Protein AF-0000000066016601 (afdb_homodimer)

GO terms:
  GO:0005737 cytoplasm (C, EXP)
  GO:0018648 methanesulfonate monooxygenase activity (F, EXP)

Radius of gyration: 24.94 Å; Cα contacts (8 Å, |Δi|>4): 689; chains: 2; bounding box: 81×76×65 Å

Organism: Methylosulfonomonas methylovora (NCBI:txid50057)

Structure (mmCIF, N/CA/C/O backbone):
data_AF-0000000066016601-model_v1
#
loop_
_entity.id
_entity.type
_entity.pdbx_description
1 polymer 'Methanesulfonate monooxygenase hydroxylase subunit beta'
#
loop_
_atom_site.group_PDB
_atom_site.id
_atom_site.type_symbol
_atom_site.label_atom_id
_atom_site.label_alt_id
_atom_site.label_comp_id
_atom_site.label_asym_id
_atom_site.label_entity_id
_atom_site.label_seq_id
_atom_site.pdbx_PDB_ins_code
_atom_site.Cartn_x
_atom_site.Cartn_y
_atom_site.Cartn_z
_atom_site.occupancy
_atom_site.B_iso_or_equiv
_atom_site.auth_seq_id
_atom_site.auth_comp_id
_atom_site.auth_asym_id
_atom_site.auth_atom_id
_atom_site.pdbx_PDB_model_num
ATOM 1 N N . MET A 1 1 ? 53.281 -48.688 -7.793 1 32.53 1 MET A N 1
ATOM 2 C CA . MET A 1 1 ? 53.094 -47.344 -7.277 1 32.53 1 MET A CA 1
ATOM 3 C C . MET A 1 1 ? 51.969 -46.594 -8.008 1 32.53 1 MET A C 1
ATOM 5 O O . MET A 1 1 ? 52.156 -46.125 -9.133 1 32.53 1 MET A O 1
ATOM 9 N N . ASP A 1 2 ? 50.656 -47.062 -7.902 1 35.91 2 ASP A N 1
ATOM 10 C CA . ASP A 1 2 ? 49.406 -46.688 -8.555 1 35.91 2 ASP A CA 1
ATOM 11 C C . ASP A 1 2 ? 49 -45.25 -8.156 1 35.91 2 ASP A C 1
ATOM 13 O O . ASP A 1 2 ? 48.781 -44.969 -6.977 1 35.91 2 ASP A O 1
ATOM 17 N N . ILE A 1 3 ? 49.469 -44.188 -8.875 1 38.38 3 ILE A N 1
ATOM 18 C CA . ILE A 1 3 ? 49.125 -42.781 -8.766 1 38.38 3 ILE A CA 1
ATOM 19 C C . ILE A 1 3 ? 47.625 -42.562 -8.906 1 38.38 3 ILE A C 1
ATOM 21 O O . ILE A 1 3 ? 47.062 -42.75 -9.992 1 38.38 3 ILE A O 1
ATOM 25 N N . GLN A 1 4 ? 46.781 -43.094 -7.953 1 36.72 4 GLN A N 1
ATOM 26 C CA . GLN A 1 4 ? 45.375 -42.719 -7.941 1 36.72 4 GLN A CA 1
ATOM 27 C C . GLN A 1 4 ? 45.219 -41.219 -7.938 1 36.72 4 GLN A C 1
ATOM 29 O O . GLN A 1 4 ? 45.625 -40.531 -6.984 1 36.72 4 GLN A O 1
ATOM 34 N N . THR A 1 5 ? 45.375 -40.531 -9.07 1 40.91 5 THR A N 1
ATOM 35 C CA . THR A 1 5 ? 45.031 -39.125 -9.211 1 40.91 5 THR A CA 1
ATOM 36 C C . THR A 1 5 ? 43.656 -38.812 -8.641 1 40.91 5 THR A C 1
ATOM 38 O O . THR A 1 5 ? 42.656 -39.344 -9.148 1 40.91 5 THR A O 1
ATOM 41 N N . GLU A 1 6 ? 43.531 -38.625 -7.285 1 37.66 6 GLU A N 1
ATOM 42 C CA . GLU A 1 6 ? 42.312 -38.125 -6.664 1 37.66 6 GLU A CA 1
ATOM 43 C C . GLU A 1 6 ? 41.781 -36.906 -7.402 1 37.66 6 GLU A C 1
ATOM 45 O O . GLU A 1 6 ? 42.438 -35.844 -7.418 1 37.66 6 GLU A O 1
ATOM 50 N N . MET A 1 7 ? 41.094 -37.031 -8.555 1 39.91 7 MET A N 1
ATOM 51 C CA . MET A 1 7 ? 40.406 -35.906 -9.156 1 39.91 7 MET A CA 1
ATOM 52 C C . MET A 1 7 ? 39.469 -35.25 -8.141 1 39.91 7 MET A C 1
ATOM 54 O O . MET A 1 7 ? 38.562 -35.875 -7.633 1 39.91 7 MET A O 1
ATOM 58 N N . THR A 1 8 ? 39.938 -34.531 -7.133 1 40.16 8 THR A N 1
ATOM 59 C CA . THR A 1 8 ? 39.062 -33.75 -6.262 1 40.16 8 THR A CA 1
ATOM 60 C C . THR A 1 8 ? 38.031 -32.969 -7.074 1 40.16 8 THR A C 1
ATOM 62 O O . THR A 1 8 ? 38.375 -32.188 -7.949 1 40.16 8 THR A O 1
ATOM 65 N N . ALA A 1 9 ? 36.906 -33.625 -7.293 1 45.16 9 ALA A N 1
ATOM 66 C CA . ALA A 1 9 ? 35.812 -32.906 -7.922 1 45.16 9 ALA A CA 1
ATOM 67 C C . ALA A 1 9 ? 35.656 -31.484 -7.34 1 45.16 9 ALA A C 1
ATOM 69 O O . ALA A 1 9 ? 35.875 -31.281 -6.141 1 45.16 9 ALA A O 1
ATOM 70 N N . PRO A 1 10 ? 35.938 -30.469 -8.109 1 46.38 10 PRO A N 1
ATOM 71 C CA . PRO A 1 10 ? 35.75 -29.141 -7.5 1 46.38 10 PRO A CA 1
ATOM 72 C C . PRO A 1 10 ? 34.5 -29.094 -6.605 1 46.38 10 PRO A C 1
ATOM 74 O O . PRO A 1 10 ? 33.562 -29.844 -6.809 1 46.38 10 PRO A O 1
ATOM 77 N N . PRO A 1 11 ? 34.625 -28.781 -5.32 1 40.91 11 PRO A N 1
ATOM 78 C CA . PRO A 1 11 ? 33.406 -28.734 -4.48 1 40.91 11 PRO A CA 1
ATOM 79 C C . PRO A 1 11 ? 32.188 -28.203 -5.227 1 40.91 11 PRO A C 1
ATOM 81 O O . PRO A 1 11 ? 32.281 -27.172 -5.906 1 40.91 11 PRO A O 1
ATOM 84 N N . LEU A 1 12 ? 31.344 -28.906 -5.922 1 42.19 12 LEU A N 1
ATOM 85 C CA . LEU A 1 12 ? 30.062 -28.578 -6.531 1 42.19 12 LEU A CA 1
ATOM 86 C C . LEU A 1 12 ? 29.219 -27.703 -5.605 1 42.19 12 LEU A C 1
ATOM 88 O O . LEU A 1 12 ? 28 -27.625 -5.762 1 42.19 12 LEU A O 1
ATOM 92 N N . SER A 1 13 ? 29.656 -27.375 -4.434 1 46.94 13 SER A N 1
ATOM 93 C CA . SER A 1 13 ? 28.75 -26.734 -3.473 1 46.94 13 SER A CA 1
ATOM 94 C C . SER A 1 13 ? 28.125 -25.469 -4.051 1 46.94 13 SER A C 1
ATOM 96 O O . SER A 1 13 ? 28.703 -24.391 -3.934 1 46.94 13 SER A O 1
ATOM 98 N N . GLY A 1 14 ? 27.797 -25.297 -5.332 1 54.66 14 GLY A N 1
ATOM 99 C CA . GLY A 1 14 ? 27.391 -24.297 -6.312 1 54.66 14 GLY A CA 1
ATOM 100 C C . GLY A 1 14 ? 26.297 -23.391 -5.812 1 54.66 14 GLY A C 1
ATOM 101 O O . GLY A 1 14 ? 25.219 -23.312 -6.41 1 54.66 14 GLY A O 1
ATOM 102 N N . GLY A 1 15 ? 26.172 -23.094 -4.531 1 65.62 15 GLY A N 1
ATOM 103 C CA . GLY A 1 15 ? 25.156 -22.203 -3.996 1 65.62 15 GLY A CA 1
ATOM 104 C C . GLY A 1 15 ? 25.125 -20.859 -4.684 1 65.62 15 GLY A C 1
ATOM 105 O O . GLY A 1 15 ? 26.062 -20.5 -5.402 1 65.62 15 GLY A O 1
ATOM 106 N N . LEU A 1 16 ? 23.969 -20.344 -4.828 1 76.44 16 LEU A N 1
ATOM 107 C CA . LEU A 1 16 ? 23.75 -19.047 -5.457 1 76.44 16 LEU A CA 1
ATOM 108 C C . LEU A 1 16 ? 24.656 -17.984 -4.844 1 76.44 16 LEU A C 1
ATOM 110 O O . LEU A 1 16 ? 24.781 -17.906 -3.621 1 76.44 16 LEU A O 1
ATOM 114 N N . ASP A 1 17 ? 25.531 -17.375 -5.66 1 86.75 17 ASP A N 1
ATOM 115 C CA . ASP A 1 17 ? 26.25 -16.156 -5.242 1 86.75 17 ASP A CA 1
ATOM 116 C C . ASP A 1 17 ? 25.328 -15.234 -4.453 1 86.75 17 ASP A C 1
ATOM 118 O O . ASP A 1 17 ? 24.156 -15.047 -4.816 1 86.75 17 ASP A O 1
ATOM 122 N N . PRO A 1 18 ? 25.812 -14.844 -3.26 1 86.69 18 PRO A N 1
ATOM 123 C CA . PRO A 1 18 ? 24.969 -13.992 -2.412 1 86.69 18 PRO A CA 1
ATOM 124 C C . PRO A 1 18 ? 24.406 -12.789 -3.16 1 86.69 18 PRO A C 1
ATOM 126 O O . PRO A 1 18 ? 23.281 -12.375 -2.902 1 86.69 18 PRO A O 1
ATOM 129 N N . ALA A 1 19 ? 25.156 -12.234 -4.008 1 86.81 19 ALA A N 1
ATOM 130 C CA . ALA A 1 19 ? 24.656 -11.102 -4.781 1 86.81 19 ALA A CA 1
ATOM 131 C C . ALA A 1 19 ? 23.516 -11.523 -5.703 1 86.81 19 ALA A C 1
ATOM 133 O O . ALA A 1 19 ? 22.547 -10.781 -5.867 1 86.81 19 ALA A O 1
ATOM 134 N N . GLN A 1 20 ? 23.656 -12.664 -6.285 1 88.19 20 GLN A N 1
ATOM 135 C CA . GLN A 1 20 ? 22.609 -13.195 -7.164 1 88.19 20 GLN A CA 1
ATOM 136 C C . GLN A 1 20 ? 21.344 -13.523 -6.375 1 88.19 20 GLN A C 1
ATOM 138 O O . GLN A 1 20 ? 20.234 -13.297 -6.855 1 88.19 20 GLN A O 1
ATOM 143 N N . ALA A 1 21 ? 21.562 -14.094 -5.199 1 91.25 21 ALA A N 1
ATOM 144 C CA . ALA A 1 21 ? 20.438 -14.398 -4.332 1 91.25 21 ALA A CA 1
ATOM 145 C C . ALA A 1 21 ? 19.672 -13.133 -3.938 1 91.25 21 ALA A C 1
ATOM 147 O O . ALA A 1 21 ? 18.453 -13.125 -3.893 1 91.25 21 ALA A O 1
ATOM 148 N N . ARG A 1 22 ? 20.422 -12.164 -3.658 1 91.56 22 ARG A N 1
ATOM 149 C CA . ARG A 1 22 ? 19.812 -10.883 -3.291 1 91.56 22 ARG A CA 1
ATOM 150 C C . ARG A 1 22 ? 19.031 -10.289 -4.457 1 91.56 22 ARG A C 1
ATOM 152 O O . ARG A 1 22 ? 17.938 -9.766 -4.273 1 91.56 22 ARG A O 1
ATOM 159 N N . ASP A 1 23 ? 19.609 -10.398 -5.598 1 92.25 23 ASP A N 1
ATOM 160 C CA . ASP A 1 23 ? 18.922 -9.891 -6.785 1 92.25 23 ASP A CA 1
ATOM 161 C C . ASP A 1 23 ? 17.609 -10.648 -7.027 1 92.25 23 ASP A C 1
ATOM 163 O O . ASP A 1 23 ? 16.594 -10.039 -7.383 1 92.25 23 ASP A O 1
ATOM 167 N N . ALA A 1 24 ? 17.703 -11.914 -6.879 1 94.94 24 ALA A N 1
ATOM 168 C CA . ALA A 1 24 ? 16.516 -12.742 -7.051 1 94.94 24 ALA A CA 1
ATOM 169 C C . ALA A 1 24 ? 15.438 -12.383 -6.035 1 94.94 24 ALA A C 1
ATOM 171 O O . ALA A 1 24 ? 14.258 -12.258 -6.383 1 94.94 24 ALA A O 1
ATOM 172 N N . ALA A 1 25 ? 15.852 -12.172 -4.824 1 96.5 25 ALA A N 1
ATOM 173 C CA . ALA A 1 25 ? 14.914 -11.781 -3.771 1 96.5 25 ALA A CA 1
ATOM 174 C C . ALA A 1 25 ? 14.281 -10.43 -4.07 1 96.5 25 ALA A C 1
ATOM 176 O O . ALA A 1 25 ? 13.086 -10.234 -3.863 1 96.5 25 ALA A O 1
ATOM 177 N N . ASP A 1 26 ? 15.062 -9.555 -4.539 1 95.19 26 ASP A N 1
ATOM 178 C CA . ASP A 1 26 ? 14.562 -8.227 -4.891 1 95.19 26 ASP A CA 1
ATOM 179 C C . ASP A 1 26 ? 13.547 -8.305 -6.027 1 95.19 26 ASP A C 1
ATOM 181 O O . ASP A 1 26 ? 12.547 -7.582 -6.023 1 95.19 26 ASP A O 1
ATOM 185 N N . ALA A 1 27 ? 13.82 -9.125 -6.988 1 96.62 27 ALA A N 1
ATOM 186 C CA . ALA A 1 27 ? 12.883 -9.32 -8.094 1 96.62 27 ALA A CA 1
ATOM 187 C C . ALA A 1 27 ? 11.547 -9.844 -7.582 1 96.62 27 ALA A C 1
ATOM 189 O O . ALA A 1 27 ? 10.484 -9.414 -8.055 1 96.62 27 ALA A O 1
ATOM 190 N N . VAL A 1 28 ? 11.57 -10.75 -6.629 1 98.44 28 VAL A N 1
ATOM 191 C CA . VAL A 1 28 ? 10.359 -11.328 -6.047 1 98.44 28 VAL A CA 1
ATOM 192 C C . VAL A 1 28 ? 9.586 -10.25 -5.285 1 98.44 28 VAL A C 1
ATOM 194 O O . VAL A 1 28 ? 8.375 -10.102 -5.473 1 98.44 28 VAL A O 1
ATOM 197 N N . ARG A 1 29 ? 10.297 -9.492 -4.469 1 98.25 29 ARG A N 1
ATOM 198 C CA . ARG A 1 29 ? 9.648 -8.422 -3.725 1 98.25 29 ARG A CA 1
ATOM 199 C C . ARG A 1 29 ? 8.992 -7.418 -4.672 1 98.25 29 ARG A C 1
ATOM 201 O O . ARG A 1 29 ? 7.848 -7.008 -4.457 1 98.25 29 ARG A O 1
ATOM 208 N N . ASN A 1 30 ? 9.68 -7.105 -5.676 1 97.5 30 ASN A N 1
ATOM 209 C CA . ASN A 1 30 ? 9.148 -6.176 -6.664 1 97.5 30 ASN A CA 1
ATOM 210 C C . ASN A 1 30 ? 7.887 -6.723 -7.324 1 97.5 30 ASN A C 1
ATOM 212 O O . ASN A 1 30 ? 6.914 -5.988 -7.516 1 97.5 30 ASN A O 1
ATOM 216 N N . ALA A 1 31 ? 7.906 -7.957 -7.695 1 98.56 31 ALA A N 1
ATOM 217 C CA . ALA A 1 31 ? 6.742 -8.57 -8.328 1 98.56 31 ALA A CA 1
ATOM 218 C C . ALA A 1 31 ? 5.527 -8.523 -7.406 1 98.56 31 ALA A C 1
ATOM 220 O O . ALA A 1 31 ? 4.418 -8.211 -7.848 1 98.56 31 ALA A O 1
ATOM 221 N N . ILE A 1 32 ? 5.719 -8.797 -6.125 1 98.81 32 ILE A N 1
ATOM 222 C CA . ILE A 1 32 ? 4.621 -8.82 -5.164 1 98.81 32 ILE A CA 1
ATOM 223 C C . ILE A 1 32 ? 4.023 -7.422 -5.027 1 98.81 32 ILE A C 1
ATOM 225 O O . ILE A 1 32 ? 2.803 -7.25 -5.105 1 98.81 32 ILE A O 1
ATOM 229 N N . TYR A 1 33 ? 4.863 -6.492 -4.867 1 98.75 33 TYR A N 1
ATOM 230 C CA . TYR A 1 33 ? 4.375 -5.137 -4.66 1 98.75 33 TYR A CA 1
ATOM 231 C C . TYR A 1 33 ? 3.771 -4.574 -5.941 1 98.75 33 TYR A C 1
ATOM 233 O O . TYR A 1 33 ? 2.775 -3.848 -5.902 1 98.75 33 TYR A O 1
ATOM 241 N N . ARG A 1 34 ? 4.359 -4.859 -7.07 1 98.31 34 ARG A N 1
ATOM 242 C CA . ARG A 1 34 ? 3.762 -4.441 -8.336 1 98.31 34 ARG A CA 1
ATOM 243 C C . ARG A 1 34 ? 2.385 -5.07 -8.523 1 98.31 34 ARG A C 1
ATOM 245 O O . ARG A 1 34 ? 1.457 -4.414 -9 1 98.31 34 ARG A O 1
ATOM 252 N N . ALA A 1 35 ? 2.273 -6.312 -8.188 1 98.62 35 ALA A N 1
ATOM 253 C CA . ALA A 1 35 ? 0.972 -6.973 -8.266 1 98.62 35 ALA A CA 1
ATOM 254 C C . ALA A 1 35 ? -0.065 -6.234 -7.426 1 98.62 35 ALA A C 1
ATOM 256 O O . ALA A 1 35 ? -1.197 -6.027 -7.863 1 98.62 35 ALA A O 1
ATOM 257 N N . THR A 1 36 ? 0.339 -5.855 -6.215 1 98.44 36 THR A N 1
ATOM 258 C CA . THR A 1 36 ? -0.55 -5.121 -5.324 1 98.44 36 THR A CA 1
ATOM 259 C C . THR A 1 36 ? -1.002 -3.812 -5.969 1 98.44 36 THR A C 1
ATOM 261 O O . THR A 1 36 ? -2.197 -3.512 -6.004 1 98.44 36 THR A O 1
ATOM 264 N N . ILE A 1 37 ? -0.07 -3.096 -6.523 1 98 37 ILE A N 1
ATOM 265 C CA . ILE A 1 37 ? -0.348 -1.805 -7.141 1 98 37 ILE A CA 1
ATOM 266 C C . ILE A 1 37 ? -1.284 -1.995 -8.336 1 98 37 ILE A C 1
ATOM 268 O O . ILE A 1 37 ? -2.242 -1.236 -8.508 1 98 37 ILE A O 1
ATOM 272 N N . LEU A 1 38 ? -1.027 -2.986 -9.172 1 97.69 38 LEU A N 1
ATOM 273 C CA . LEU A 1 38 ? -1.83 -3.248 -10.367 1 97.69 38 LEU A CA 1
ATOM 274 C C . LEU A 1 38 ? -3.242 -3.68 -9.984 1 97.69 38 LEU A C 1
ATOM 276 O O . LEU A 1 38 ? -4.219 -3.238 -10.594 1 97.69 38 LEU A O 1
ATOM 280 N N . LEU A 1 39 ? -3.459 -4.535 -8.984 1 96.06 39 LEU A N 1
ATOM 281 C CA . LEU A 1 39 ? -4.773 -4.949 -8.508 1 96.06 39 LEU A CA 1
ATOM 282 C C . LEU A 1 39 ? -5.566 -3.754 -7.992 1 96.06 39 LEU A C 1
ATOM 284 O O . LEU A 1 39 ? -6.746 -3.598 -8.32 1 96.06 39 LEU A O 1
ATOM 288 N N . ASP A 1 40 ? -4.902 -2.893 -7.195 1 95 40 ASP A N 1
ATOM 289 C CA . ASP A 1 40 ? -5.562 -1.716 -6.637 1 95 40 ASP A CA 1
ATOM 290 C C . ASP A 1 40 ? -6.051 -0.785 -7.742 1 95 40 ASP A C 1
ATOM 292 O O . ASP A 1 40 ? -7.074 -0.116 -7.59 1 95 40 ASP A O 1
ATOM 296 N N . SER A 1 41 ? -5.32 -0.774 -8.867 1 93.5 41 SER A N 1
ATOM 297 C CA . SER A 1 41 ? -5.66 0.095 -9.984 1 93.5 41 SER A CA 1
ATOM 298 C C . SER A 1 41 ? -6.547 -0.627 -10.992 1 93.5 41 SER A C 1
ATOM 300 O O . SER A 1 41 ? -6.836 -0.094 -12.07 1 93.5 41 SER A O 1
ATOM 302 N N . GLN A 1 42 ? -6.871 -1.853 -10.742 1 91 42 GLN A N 1
ATOM 303 C CA . GLN A 1 42 ? -7.715 -2.703 -11.578 1 91 42 GLN A CA 1
ATOM 304 C C . GLN A 1 42 ? -7.129 -2.852 -12.977 1 91 42 GLN A C 1
ATOM 306 O O . GLN A 1 42 ? -7.859 -2.816 -13.969 1 91 42 GLN A O 1
ATOM 311 N N . LYS A 1 43 ? -5.816 -2.836 -13.062 1 94.56 43 LYS A N 1
ATOM 312 C CA . LYS A 1 43 ? -5.098 -3.15 -14.289 1 94.56 43 LYS A CA 1
ATOM 313 C C . LYS A 1 43 ? -4.879 -4.656 -14.43 1 94.56 43 LYS A C 1
ATOM 315 O O . LYS A 1 43 ? -3.752 -5.141 -14.305 1 94.56 43 LYS A O 1
ATOM 320 N N . TRP A 1 44 ? -5.879 -5.34 -14.789 1 93.88 44 TRP A N 1
ATOM 321 C CA . TRP A 1 44 ? -5.992 -6.793 -14.695 1 93.88 44 TRP A CA 1
ATOM 322 C C . TRP A 1 44 ? -5.039 -7.48 -15.664 1 93.88 44 TRP A C 1
ATOM 324 O O . TRP A 1 44 ? -4.379 -8.461 -15.312 1 93.88 44 TRP A O 1
ATOM 334 N N . ASP A 1 45 ? -4.93 -6.969 -16.875 1 95.38 45 ASP A N 1
ATOM 335 C CA . ASP A 1 45 ? -4.059 -7.59 -17.859 1 95.38 45 ASP A CA 1
ATO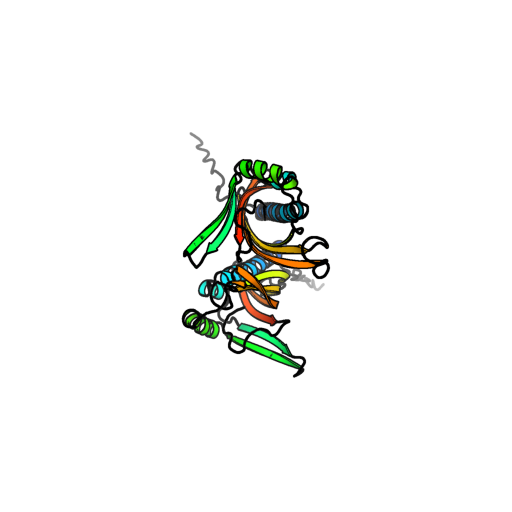M 336 C C . ASP A 1 45 ? -2.592 -7.477 -17.453 1 95.38 45 ASP A C 1
ATOM 338 O O . ASP A 1 45 ? -1.817 -8.422 -17.625 1 95.38 45 ASP A O 1
ATOM 342 N N . GLU A 1 46 ? -2.232 -6.297 -16.969 1 97.62 46 GLU A N 1
ATOM 343 C CA . GLU A 1 46 ? -0.862 -6.094 -16.516 1 97.62 46 GLU A CA 1
ATOM 344 C C . GLU A 1 46 ? -0.549 -6.969 -15.305 1 97.62 46 GLU A C 1
ATOM 346 O O . GLU A 1 46 ? 0.581 -7.434 -15.141 1 97.62 46 GLU A O 1
ATOM 351 N N . TRP A 1 47 ? -1.568 -7.16 -14.445 1 97.69 47 TRP A N 1
ATOM 352 C CA . TRP A 1 47 ? -1.401 -8.07 -13.32 1 97.69 47 TRP A CA 1
ATOM 353 C C . TRP A 1 47 ? -1.186 -9.5 -13.797 1 97.69 47 TRP A C 1
ATOM 355 O O . TRP A 1 47 ? -0.267 -10.188 -13.336 1 97.69 47 TRP A O 1
ATOM 365 N N . LEU A 1 48 ? -1.932 -9.891 -14.766 1 97.5 48 LEU A N 1
ATOM 366 C CA . LEU A 1 48 ? -1.81 -11.25 -15.289 1 97.5 48 LEU A CA 1
ATOM 367 C C . LEU A 1 48 ? -0.468 -11.438 -15.992 1 97.5 48 LEU A C 1
ATOM 369 O O . LEU A 1 48 ? 0.076 -12.547 -16 1 97.5 48 LEU A O 1
ATOM 373 N N . ALA A 1 49 ? 0.044 -10.367 -16.516 1 97.75 49 ALA A N 1
ATOM 374 C CA . ALA A 1 49 ? 1.333 -10.438 -17.203 1 97.75 49 ALA A CA 1
ATOM 375 C C . ALA A 1 49 ? 2.459 -10.742 -16.219 1 97.75 49 ALA A C 1
ATOM 377 O O . ALA A 1 49 ? 3.559 -11.133 -16.625 1 97.75 49 ALA A O 1
ATOM 378 N N . LEU A 1 50 ? 2.271 -10.547 -14.945 1 98.25 50 LEU A N 1
ATOM 379 C CA . LEU A 1 50 ? 3.248 -10.914 -13.93 1 98.25 50 LEU A CA 1
ATOM 380 C C . LEU A 1 50 ? 3.182 -12.406 -13.617 1 98.25 50 LEU A C 1
ATOM 382 O O . LEU A 1 50 ? 4.012 -12.93 -12.875 1 98.25 50 LEU A O 1
ATOM 386 N N . CYS A 1 51 ? 2.184 -13.07 -14.18 1 98.44 51 CYS A N 1
ATOM 387 C CA . CYS A 1 51 ? 1.945 -14.477 -13.867 1 98.44 51 CYS A CA 1
ATOM 388 C C . CYS A 1 51 ? 2.418 -15.375 -15.008 1 98.44 51 CYS A C 1
ATOM 390 O O . CYS A 1 51 ? 2.238 -15.039 -16.188 1 98.44 51 CYS A O 1
ATOM 392 N N . ALA A 1 52 ? 2.992 -16.453 -14.672 1 98.31 52 ALA A N 1
ATOM 393 C CA . ALA A 1 52 ? 3.434 -17.453 -15.656 1 98.31 52 ALA A CA 1
ATOM 394 C C . ALA A 1 52 ? 2.244 -18.078 -16.375 1 98.31 52 ALA A C 1
ATOM 396 O O . ALA A 1 52 ? 1.107 -17.984 -15.898 1 98.31 52 ALA A O 1
ATOM 397 N N . ASP A 1 53 ? 2.488 -18.75 -17.406 1 97.38 53 ASP A N 1
ATOM 398 C CA . ASP A 1 53 ? 1.447 -19.391 -18.203 1 97.38 53 ASP A CA 1
ATOM 399 C C . ASP A 1 53 ? 0.714 -20.453 -17.406 1 97.38 53 ASP A C 1
ATOM 401 O O . ASP A 1 53 ? -0.491 -20.656 -17.578 1 97.38 53 ASP A O 1
ATOM 405 N N . ASN A 1 54 ? 1.454 -21.094 -16.578 1 97.88 54 ASN A N 1
ATOM 406 C CA . ASN A 1 54 ? 0.877 -22.188 -15.797 1 97.88 54 ASN A CA 1
ATOM 407 C C . ASN A 1 54 ? 0.409 -21.703 -14.43 1 97.88 54 ASN A C 1
ATOM 409 O O . ASN A 1 54 ? 0.287 -22.5 -13.492 1 97.88 54 ASN A O 1
ATOM 413 N N . PHE A 1 55 ? 0.259 -20.422 -14.312 1 98.56 55 PHE A N 1
ATOM 414 C CA . PHE A 1 55 ? -0.138 -19.812 -13.055 1 98.56 55 PHE A CA 1
ATOM 415 C C . PHE A 1 55 ? -1.435 -20.422 -12.539 1 98.56 55 PHE A C 1
ATOM 417 O O . PHE A 1 55 ? -2.373 -20.641 -13.305 1 98.56 55 PHE A O 1
ATOM 424 N N . VAL A 1 56 ? -1.447 -20.672 -11.195 1 98.56 56 VAL A N 1
ATOM 425 C CA . VAL A 1 56 ? -2.637 -21.141 -10.492 1 98.56 56 VAL A CA 1
ATOM 426 C C . VAL A 1 56 ? -2.98 -20.188 -9.352 1 98.56 56 VAL A C 1
ATOM 428 O O . VAL A 1 56 ? -2.1 -19.781 -8.594 1 98.56 56 VAL A O 1
ATOM 431 N N . TYR A 1 57 ? -4.258 -19.922 -9.203 1 97.75 57 TYR A N 1
ATOM 432 C CA . TYR A 1 57 ? -4.73 -18.953 -8.219 1 97.75 57 TYR A CA 1
ATOM 433 C C . TYR A 1 57 ? -5.828 -19.547 -7.348 1 97.75 57 TYR A C 1
ATOM 435 O O . TYR A 1 57 ? -6.773 -20.156 -7.859 1 97.75 57 TYR A O 1
ATOM 443 N N . ASP A 1 58 ? -5.676 -19.312 -6.016 1 95.62 58 ASP A N 1
ATOM 444 C CA . ASP A 1 58 ? -6.668 -19.812 -5.066 1 95.62 58 ASP A CA 1
ATOM 445 C C . ASP A 1 58 ? -7.039 -18.734 -4.051 1 95.62 58 ASP A C 1
ATOM 447 O O . ASP A 1 58 ? -6.172 -17.984 -3.584 1 95.62 58 ASP A O 1
ATOM 451 N N . ILE A 1 59 ? -8.281 -18.703 -3.715 1 95.44 59 ILE A N 1
ATOM 452 C CA . ILE A 1 59 ? -8.766 -18.016 -2.521 1 95.44 59 ILE A CA 1
ATOM 453 C C . ILE A 1 59 ? -9.422 -19.016 -1.58 1 95.44 59 ILE A C 1
ATOM 455 O O . ILE A 1 59 ? -10.406 -19.672 -1.943 1 95.44 59 ILE A O 1
ATOM 459 N N . LYS A 1 60 ? -8.852 -19.062 -0.419 1 93.06 60 LYS A N 1
ATOM 460 C CA . LYS A 1 60 ? -9.344 -20.047 0.542 1 93.06 60 LYS A CA 1
ATOM 461 C C . LYS A 1 60 ? -9.484 -19.438 1.931 1 93.06 60 LYS A C 1
ATOM 463 O O . LYS A 1 60 ? -8.859 -18.422 2.238 1 93.06 60 LYS A O 1
ATOM 468 N N . ALA A 1 61 ? -10.344 -20.078 2.732 1 92.38 61 ALA A N 1
ATOM 469 C CA . ALA A 1 61 ? -10.453 -19.781 4.16 1 92.38 61 ALA A CA 1
ATOM 470 C C . ALA A 1 61 ? -10.727 -21.062 4.953 1 92.38 61 ALA A C 1
ATOM 472 O O . ALA A 1 61 ? -11.477 -21.938 4.504 1 92.38 61 ALA A O 1
ATOM 473 N N . TRP A 1 62 ? -10.117 -21.078 6.117 1 91.06 62 TRP A N 1
ATOM 474 C CA . TRP A 1 62 ? -10.398 -22.203 7 1 91.06 62 TRP A CA 1
ATOM 475 C C . TRP A 1 62 ? -11.797 -22.094 7.602 1 91.06 62 TRP A C 1
ATOM 477 O O . TRP A 1 62 ? -12.203 -21.016 8.047 1 91.06 62 TRP A O 1
ATOM 487 N N . SER A 1 63 ? -12.484 -23.172 7.527 1 88.06 63 SER A N 1
ATOM 488 C CA . SER A 1 63 ? -13.797 -23.25 8.156 1 88.06 63 SER A CA 1
ATOM 489 C C . SER A 1 63 ? -13.781 -24.203 9.344 1 88.06 63 SER A C 1
ATOM 491 O O . SER A 1 63 ? -13.734 -25.422 9.18 1 88.06 63 SER A O 1
ATOM 493 N N . PRO A 1 64 ? -13.812 -23.594 10.469 1 86.69 64 PRO A N 1
ATOM 494 C CA . PRO A 1 64 ? -13.844 -24.469 11.648 1 86.69 64 PRO A CA 1
ATOM 495 C C . PRO A 1 64 ? -15.125 -25.297 11.742 1 86.69 64 PRO A C 1
ATOM 497 O O . PRO A 1 64 ? -15.125 -26.375 12.32 1 86.69 64 PRO A O 1
ATOM 500 N N . GLU A 1 65 ? -16.234 -24.734 11.195 1 86.38 65 GLU A N 1
ATOM 501 C CA . GLU A 1 65 ? -17.531 -25.406 11.242 1 86.38 65 GLU A CA 1
ATOM 502 C C . GLU A 1 65 ? -17.484 -26.766 10.539 1 86.38 65 GLU A C 1
ATOM 504 O O . GLU A 1 65 ? -18.125 -27.719 10.977 1 86.38 65 GLU A O 1
ATOM 509 N N . ILE A 1 66 ? -16.734 -26.859 9.445 1 86.75 66 ILE A N 1
ATOM 510 C CA . ILE A 1 66 ? -16.688 -28.078 8.656 1 86.75 66 ILE A CA 1
ATOM 511 C C . ILE A 1 66 ? -15.289 -28.688 8.703 1 86.75 66 ILE A C 1
ATOM 513 O O . ILE A 1 66 ? -15.023 -29.719 8.086 1 86.75 66 ILE A O 1
ATOM 517 N N . ASN A 1 67 ? -14.312 -27.969 9.398 1 89.5 67 ASN A N 1
ATOM 518 C CA . ASN A 1 67 ? -12.938 -28.391 9.625 1 89.5 67 ASN A CA 1
ATOM 519 C C . ASN A 1 67 ? -12.195 -28.609 8.312 1 89.5 67 ASN A C 1
ATOM 521 O O . ASN A 1 67 ? -11.539 -29.641 8.125 1 89.5 67 ASN A O 1
ATOM 525 N N . TYR A 1 68 ? -12.523 -27.891 7.359 1 89.44 68 TYR A N 1
ATOM 526 C CA . TYR A 1 68 ? -11.898 -27.953 6.047 1 89.44 68 TYR A CA 1
ATOM 527 C C . TYR A 1 68 ? -11.734 -26.562 5.445 1 89.44 68 TYR A C 1
ATOM 529 O O . TYR A 1 68 ? -12.414 -25.625 5.855 1 89.44 68 TYR A O 1
ATOM 537 N N . ASP A 1 69 ? -10.789 -26.453 4.496 1 89.31 69 ASP A N 1
ATOM 538 C CA . ASP A 1 69 ? -10.625 -25.203 3.768 1 89.31 69 ASP A CA 1
ATOM 539 C C . ASP A 1 69 ? -11.75 -25 2.76 1 89.31 69 ASP A C 1
ATOM 541 O O . ASP A 1 69 ? -12.008 -25.875 1.923 1 89.31 69 ASP A O 1
ATOM 545 N N . MET A 1 70 ? -12.398 -23.953 2.979 1 88.38 70 MET A N 1
ATOM 546 C CA . MET A 1 70 ? -13.32 -23.531 1.938 1 88.38 70 MET A CA 1
ATOM 547 C C . MET A 1 70 ? -12.578 -22.844 0.793 1 88.38 70 MET A C 1
ATOM 549 O O . MET A 1 70 ? -11.688 -22.031 1.026 1 88.38 70 MET A O 1
ATOM 553 N N . THR A 1 71 ? -12.953 -23.25 -0.42 1 90.75 71 THR A N 1
ATOM 554 C CA . THR A 1 71 ? -12.383 -22.609 -1.599 1 90.75 71 THR A CA 1
ATOM 555 C C . THR A 1 71 ? -13.375 -21.625 -2.217 1 90.75 71 THR A C 1
ATOM 557 O O . THR A 1 71 ? -14.461 -22.031 -2.645 1 90.75 71 THR A O 1
ATOM 560 N N . TYR A 1 72 ? -13 -20.406 -2.203 1 89.38 72 TYR A N 1
ATOM 561 C CA . TYR A 1 72 ? -13.852 -19.375 -2.793 1 89.38 72 TYR A CA 1
ATOM 562 C C . TYR A 1 72 ? -13.609 -19.266 -4.293 1 89.38 72 TYR A C 1
ATOM 564 O O . TYR A 1 72 ? -14.516 -18.922 -5.055 1 89.38 72 TYR A O 1
ATOM 572 N N . LEU A 1 73 ? -12.367 -19.469 -4.691 1 91 73 LEU A N 1
ATOM 573 C CA . LEU A 1 73 ? -11.953 -19.391 -6.09 1 91 73 LEU A CA 1
ATOM 574 C C . LEU A 1 73 ? -10.758 -20.297 -6.352 1 91 73 LEU A C 1
ATOM 576 O O . LEU A 1 73 ? -9.812 -20.328 -5.562 1 91 73 LEU A O 1
ATOM 580 N N . HIS A 1 74 ? -10.859 -21.062 -7.344 1 93.94 74 HIS A N 1
ATOM 581 C CA . HIS A 1 74 ? -9.758 -21.812 -7.938 1 93.94 74 HIS A CA 1
ATOM 582 C C . HIS A 1 74 ? -9.703 -21.609 -9.445 1 93.94 74 HIS A C 1
ATOM 584 O O . HIS A 1 74 ? -10.719 -21.766 -10.141 1 93.94 74 HIS A O 1
ATOM 590 N N . GLY A 1 75 ? -8.523 -21.203 -9.93 1 94.88 75 GLY A N 1
ATOM 591 C CA . GLY A 1 75 ? -8.477 -21 -11.375 1 94.88 75 GLY A CA 1
ATOM 592 C C . GLY A 1 75 ? -7.062 -20.969 -11.922 1 94.88 75 GLY A C 1
ATOM 593 O O . GLY A 1 75 ? -6.129 -20.578 -11.219 1 94.88 75 GLY A O 1
ATOM 594 N N . SER A 1 76 ? -6.98 -21.406 -13.156 1 97.62 76 SER A N 1
ATOM 595 C CA . SER A 1 76 ? -5.758 -21.234 -13.93 1 97.62 76 SER A CA 1
ATOM 596 C C . SER A 1 76 ? -5.637 -19.812 -14.461 1 97.62 76 SER A C 1
ATOM 598 O O . SER A 1 76 ? -6.57 -19.016 -14.336 1 97.62 76 SER A O 1
ATOM 600 N N . ARG A 1 77 ? -4.473 -19.594 -15.008 1 97.38 77 ARG A N 1
ATOM 601 C CA . ARG A 1 77 ? -4.293 -18.281 -15.648 1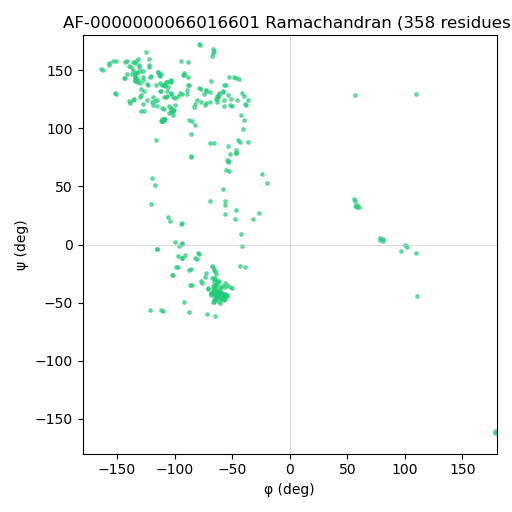 97.38 77 ARG A CA 1
ATOM 602 C C . ARG A 1 77 ? -5.391 -18.031 -16.672 1 97.38 77 ARG A C 1
ATOM 604 O O . ARG A 1 77 ? -5.945 -16.922 -16.734 1 97.38 77 ARG A O 1
ATOM 611 N N . LYS A 1 78 ? -5.711 -19.031 -17.5 1 96.56 78 LYS A N 1
ATOM 612 C CA . LYS A 1 78 ? -6.742 -18.906 -18.516 1 96.56 78 LYS A CA 1
ATOM 613 C C . LYS A 1 78 ? -8.109 -18.625 -17.891 1 96.56 78 LYS A C 1
ATOM 615 O O . LYS A 1 78 ? -8.883 -17.812 -18.406 1 96.56 78 LYS A O 1
ATOM 620 N N . ASP A 1 79 ? -8.414 -19.328 -16.891 1 94.62 79 ASP A N 1
ATOM 621 C CA . ASP A 1 79 ? -9.664 -19.078 -16.172 1 94.62 79 ASP A CA 1
ATOM 622 C C . ASP A 1 79 ? -9.758 -17.641 -15.695 1 94.62 79 ASP A C 1
ATOM 624 O O . ASP A 1 79 ? -10.812 -17.016 -15.797 1 94.62 79 ASP A O 1
ATOM 628 N N . LEU A 1 80 ? -8.641 -17.141 -15.141 1 95 80 LEU A N 1
ATOM 629 C CA . LEU A 1 80 ? -8.617 -15.773 -14.633 1 95 80 LEU A CA 1
ATOM 630 C C . LEU A 1 80 ? -8.789 -14.773 -15.773 1 95 80 LEU A C 1
ATOM 632 O O . LEU A 1 80 ? -9.438 -13.742 -15.602 1 95 80 LEU A O 1
ATOM 636 N N . GLU A 1 81 ? -8.18 -15.086 -16.859 1 94.25 81 GLU A N 1
ATOM 637 C CA . GLU A 1 81 ? -8.375 -14.234 -18.031 1 94.25 81 GLU A CA 1
ATOM 638 C C . GLU A 1 81 ? -9.859 -14.125 -18.391 1 94.25 81 GLU A C 1
ATOM 640 O O . GLU A 1 81 ? -10.352 -13.031 -18.656 1 94.25 81 GLU A O 1
ATOM 645 N N . ALA A 1 82 ? -10.523 -15.219 -18.438 1 92.38 82 ALA A N 1
ATOM 646 C CA . ALA A 1 82 ? -11.953 -15.242 -18.734 1 92.38 82 ALA A CA 1
ATOM 647 C C . ALA A 1 82 ? -12.75 -14.477 -17.688 1 92.38 82 ALA A C 1
ATOM 649 O O . ALA A 1 82 ? -13.664 -13.719 -18.016 1 92.38 82 ALA A O 1
ATOM 650 N N . LEU A 1 83 ? -12.414 -14.68 -16.484 1 88.5 83 LEU A N 1
ATOM 651 C CA . LEU A 1 83 ? -13.094 -14.016 -15.375 1 88.5 83 LEU A CA 1
ATOM 652 C C . LEU A 1 83 ? -12.953 -12.5 -15.484 1 88.5 83 LEU A C 1
ATOM 654 O O . LEU A 1 83 ? -13.93 -11.766 -15.328 1 88.5 83 LEU A O 1
ATOM 658 N N . ILE A 1 84 ? -11.703 -12.023 -15.664 1 88.12 84 ILE A N 1
ATOM 659 C CA . ILE A 1 84 ? -11.375 -10.602 -15.742 1 88.12 84 ILE A CA 1
ATOM 660 C C . ILE A 1 84 ? -12.18 -9.945 -16.859 1 88.12 84 ILE A C 1
ATOM 662 O O . ILE A 1 84 ? -12.609 -8.797 -16.734 1 88.12 84 ILE A O 1
ATOM 666 N N . ARG A 1 85 ? -12.422 -10.602 -17.953 1 87.44 85 ARG A N 1
ATOM 667 C CA . ARG A 1 85 ? -13.18 -10.07 -19.094 1 87.44 85 ARG A CA 1
ATOM 668 C C . ARG A 1 85 ? -14.633 -9.82 -18.703 1 87.44 85 ARG A C 1
ATOM 670 O O . ARG A 1 85 ? -15.297 -8.977 -19.312 1 87.44 85 ARG A O 1
ATOM 677 N N . LEU A 1 86 ? -15.125 -10.469 -17.672 1 82 86 LEU A N 1
ATOM 678 C CA . LEU A 1 86 ? -16.516 -10.359 -17.25 1 82 86 LEU A CA 1
ATOM 679 C C . LEU A 1 86 ? -16.672 -9.289 -16.172 1 82 86 LEU A C 1
ATOM 681 O O . LEU A 1 86 ? -17.781 -8.867 -15.875 1 82 86 LEU A O 1
ATOM 685 N N . LEU A 1 87 ? -15.586 -8.773 -15.594 1 78.5 87 LEU A N 1
ATOM 686 C CA . LEU A 1 87 ? -15.633 -7.895 -14.43 1 78.5 87 LEU A CA 1
ATOM 687 C C . LEU A 1 87 ? -16.281 -6.559 -14.781 1 78.5 87 LEU A C 1
ATOM 689 O O . LEU A 1 87 ? -17.125 -6.062 -14.039 1 78.5 87 LEU A O 1
ATOM 693 N N . PRO A 1 88 ? -15.898 -5.836 -15.859 1 65.88 88 PRO A N 1
ATOM 694 C CA . PRO A 1 88 ? -16.594 -4.578 -16.141 1 65.88 88 PRO A CA 1
ATOM 695 C C . PRO A 1 88 ? -18.094 -4.754 -16.281 1 65.88 88 PRO A C 1
ATOM 697 O O . PRO A 1 88 ? -18.859 -3.816 -16.016 1 65.88 88 PRO A O 1
ATOM 700 N N . LYS A 1 89 ? -18.609 -5.863 -16.797 1 58.25 89 LYS A N 1
ATOM 701 C CA . LYS A 1 89 ? -20.016 -6.117 -17.094 1 58.25 89 LYS A CA 1
ATOM 702 C C . LYS A 1 89 ? -20.812 -6.344 -15.805 1 58.25 89 LYS A C 1
ATOM 704 O O . LYS A 1 89 ? -22.047 -6.242 -15.805 1 58.25 89 LYS A O 1
ATOM 709 N N . HIS A 1 90 ? -20.281 -6.758 -14.945 1 54.88 90 HIS A N 1
ATOM 710 C CA . HIS A 1 90 ? -20.953 -7.023 -13.68 1 54.88 90 HIS A CA 1
ATOM 711 C C . HIS A 1 90 ? -21.062 -5.762 -12.836 1 54.88 90 HIS A C 1
ATOM 713 O O . HIS A 1 90 ? -20.156 -4.922 -12.852 1 54.88 90 HIS A O 1
ATOM 719 N N . ASN A 1 91 ? -22.453 -5.082 -12.82 1 47.22 91 ASN A N 1
ATOM 720 C CA . ASN A 1 91 ? -22.875 -3.914 -12.055 1 47.22 91 ASN A CA 1
ATOM 721 C C . ASN A 1 91 ? -22.016 -3.723 -10.805 1 47.22 91 ASN A C 1
ATOM 723 O O . ASN A 1 91 ? -22.219 -4.402 -9.797 1 47.22 91 ASN A O 1
ATOM 727 N N . THR A 1 92 ? -20.828 -3.537 -10.852 1 49.28 92 THR A N 1
ATOM 728 C CA . THR A 1 92 ? -19.859 -3.4 -9.766 1 49.28 92 THR A CA 1
ATOM 729 C C . THR A 1 92 ? -20.266 -2.279 -8.812 1 49.28 92 THR A C 1
ATOM 731 O O . THR A 1 92 ? -20 -1.104 -9.086 1 49.28 92 THR A O 1
ATOM 734 N N . ASP A 1 93 ? -21.469 -2.133 -8.562 1 52.62 93 ASP A N 1
ATOM 735 C CA . ASP A 1 93 ? -21.797 -1.444 -7.32 1 52.62 93 ASP A CA 1
ATOM 736 C C . ASP A 1 93 ? -20.75 -1.727 -6.242 1 52.62 93 ASP A C 1
ATOM 738 O O . ASP A 1 93 ? -20.969 -1.456 -5.062 1 52.62 93 ASP A O 1
ATOM 742 N N . HIS A 1 94 ? -19.547 -2.129 -6.742 1 65.06 94 HIS A N 1
ATOM 743 C CA . HIS A 1 94 ? -18.672 -2.539 -5.656 1 65.06 94 HIS A CA 1
ATOM 744 C C . HIS A 1 94 ? -17.688 -1.434 -5.297 1 65.06 94 HIS A C 1
ATOM 746 O O . HIS A 1 94 ? -17.141 -0.771 -6.184 1 65.06 94 HIS A O 1
ATOM 752 N N . SER A 1 95 ? -17.828 -1.092 -4.121 1 78 95 SER A N 1
ATOM 753 C CA . SER A 1 95 ? -16.844 -0.194 -3.523 1 78 95 SER A CA 1
ATOM 754 C C . SER A 1 95 ? -15.414 -0.628 -3.859 1 78 95 SER A C 1
ATOM 756 O O . SER A 1 95 ? -15.102 -1.818 -3.82 1 78 95 SER A O 1
ATOM 758 N N . PRO A 1 96 ? -14.711 0.271 -4.414 1 86.25 96 PRO A N 1
ATOM 759 C CA . PRO A 1 96 ? -13.32 -0.062 -4.715 1 86.25 96 PRO A CA 1
ATOM 760 C C . PRO A 1 96 ? -12.609 -0.732 -3.539 1 86.25 96 PRO A C 1
ATOM 762 O O . PRO A 1 96 ? -12.891 -0.417 -2.381 1 86.25 96 PRO A O 1
ATOM 765 N N . LEU A 1 97 ? -11.758 -1.68 -3.936 1 89.81 97 LEU A N 1
ATOM 766 C CA . LEU A 1 97 ? -10.914 -2.342 -2.945 1 89.81 97 LEU A CA 1
ATOM 767 C C . LEU A 1 97 ? -9.453 -1.952 -3.131 1 89.81 97 LEU A C 1
ATOM 769 O O . LEU A 1 97 ? -8.969 -1.838 -4.262 1 89.81 97 LEU A O 1
ATOM 773 N N . THR A 1 98 ? -8.805 -1.696 -2.057 1 94.56 98 THR A N 1
ATOM 774 C CA . THR A 1 98 ? -7.355 -1.54 -2.096 1 94.56 98 THR A CA 1
ATOM 775 C C . THR A 1 98 ? -6.691 -2.375 -1.005 1 94.56 98 THR A C 1
ATOM 777 O O . THR A 1 98 ? -7.316 -2.695 0.007 1 94.56 98 THR A O 1
ATOM 780 N N . ARG A 1 99 ? -5.43 -2.723 -1.272 1 96.88 99 ARG A N 1
ATOM 781 C CA . ARG A 1 99 ? -4.688 -3.592 -0.366 1 96.88 99 ARG A CA 1
ATOM 782 C C . ARG A 1 99 ? -3.555 -2.83 0.315 1 96.88 99 ARG A C 1
ATOM 784 O O . ARG A 1 99 ? -2.977 -1.911 -0.27 1 96.88 99 ARG A O 1
ATOM 791 N N . HIS A 1 100 ? -3.268 -3.186 1.538 1 98.06 100 HIS A N 1
ATOM 792 C CA . HIS A 1 100 ? -1.997 -2.947 2.213 1 98.06 100 HIS A CA 1
ATOM 793 C C . HIS A 1 100 ? -1.22 -4.246 2.4 1 98.06 100 HIS A C 1
ATOM 795 O O . HIS A 1 100 ? -1.569 -5.066 3.25 1 98.06 100 HIS A O 1
ATOM 801 N N . THR A 1 101 ? -0.203 -4.359 1.657 1 98.56 101 THR A N 1
ATOM 802 C CA . THR A 1 101 ? 0.579 -5.59 1.614 1 98.56 101 THR A CA 1
ATOM 803 C C . THR A 1 101 ? 1.906 -5.414 2.346 1 98.56 101 THR A C 1
ATOM 805 O O . THR A 1 101 ? 2.568 -4.383 2.203 1 98.56 101 THR A O 1
ATOM 808 N N . THR A 1 102 ? 2.258 -6.379 3.145 1 98.56 102 THR A N 1
ATOM 809 C CA . THR A 1 102 ? 3.559 -6.438 3.803 1 98.56 102 THR A CA 1
ATOM 810 C C . THR A 1 102 ? 4.234 -7.781 3.551 1 98.56 102 THR A C 1
ATOM 812 O O . THR A 1 102 ? 3.693 -8.828 3.912 1 98.56 102 THR A O 1
ATOM 815 N N . ILE A 1 103 ? 5.402 -7.703 2.959 1 98.62 103 ILE A N 1
ATOM 816 C CA . ILE A 1 103 ? 6.137 -8.938 2.691 1 98.62 103 ILE A CA 1
ATOM 817 C C . ILE A 1 103 ? 6.855 -9.391 3.957 1 98.62 103 ILE A C 1
ATOM 819 O O . ILE A 1 103 ? 7.645 -8.641 4.535 1 98.62 103 ILE A O 1
ATOM 823 N N . TYR A 1 104 ? 6.602 -10.633 4.391 1 98.12 104 TYR A N 1
ATOM 824 C CA . TYR A 1 104 ? 7.23 -11.195 5.582 1 98.12 104 TYR A CA 1
ATOM 825 C C . TYR A 1 104 ? 8.516 -11.938 5.219 1 98.12 104 TYR A C 1
ATOM 827 O O . TYR A 1 104 ? 9.555 -11.719 5.836 1 98.12 104 TYR A O 1
ATOM 835 N N . THR A 1 105 ? 8.391 -12.844 4.184 1 98.31 105 THR A N 1
ATOM 836 C CA . THR A 1 105 ? 9.547 -13.656 3.828 1 98.31 105 THR A CA 1
ATOM 837 C C . THR A 1 105 ? 9.648 -13.836 2.316 1 98.31 105 THR A C 1
ATOM 839 O O . THR A 1 105 ? 8.633 -13.805 1.616 1 98.31 105 THR A O 1
ATOM 842 N N . VAL A 1 106 ? 10.805 -13.914 1.841 1 98.44 106 VAL A N 1
ATOM 843 C CA . VAL A 1 106 ? 11.18 -14.367 0.505 1 98.44 106 VAL A CA 1
ATOM 844 C C . VAL A 1 106 ? 12.273 -15.422 0.604 1 98.44 106 VAL A C 1
ATOM 846 O O . VAL A 1 106 ? 13.367 -15.141 1.1 1 98.44 106 VAL A O 1
ATOM 849 N N . ASP A 1 107 ? 11.945 -16.609 0.195 1 97.75 107 ASP A N 1
ATOM 850 C CA . ASP A 1 107 ? 12.891 -17.719 0.228 1 97.75 107 ASP A CA 1
ATOM 851 C C . ASP A 1 107 ? 13.297 -18.141 -1.184 1 97.75 107 ASP A C 1
ATOM 853 O O . ASP A 1 107 ? 12.516 -18.781 -1.896 1 97.75 107 ASP A O 1
ATOM 857 N N . VAL A 1 108 ? 14.508 -17.797 -1.565 1 97.12 108 VAL A N 1
ATOM 858 C CA . VAL A 1 108 ? 15.023 -18.156 -2.881 1 97.12 108 VAL A CA 1
ATOM 859 C C . VAL A 1 108 ? 15.703 -19.516 -2.82 1 97.12 108 VAL A C 1
ATOM 861 O O . VAL A 1 108 ? 16.516 -19.781 -1.93 1 97.12 108 VAL A O 1
ATOM 864 N N . ALA A 1 109 ? 15.32 -20.312 -3.807 1 95.25 109 ALA A N 1
ATOM 865 C CA . ALA A 1 109 ? 15.922 -21.641 -3.852 1 95.25 109 ALA A CA 1
ATOM 866 C C . ALA A 1 109 ? 17.406 -21.578 -4.176 1 95.25 109 ALA A C 1
ATOM 868 O O . ALA A 1 109 ? 17.891 -20.562 -4.703 1 95.25 109 ALA A O 1
ATOM 869 N N . ASP A 1 110 ? 18.156 -22.609 -3.918 1 86.44 110 ASP A N 1
ATOM 870 C CA . ASP A 1 110 ? 19.625 -22.641 -4.035 1 86.44 110 ASP A CA 1
ATOM 871 C C . ASP A 1 110 ? 20.062 -22.422 -5.48 1 86.44 110 ASP A C 1
ATOM 873 O O . ASP A 1 110 ? 21.094 -21.812 -5.73 1 86.44 110 ASP A O 1
ATOM 877 N N . GLU A 1 111 ? 19.203 -22.891 -6.371 1 86.94 111 GLU A N 1
ATOM 878 C CA . GLU A 1 111 ? 19.562 -22.75 -7.781 1 86.94 111 GLU A CA 1
ATOM 879 C C . GLU A 1 111 ? 19.219 -21.344 -8.297 1 86.94 111 GLU A C 1
ATOM 881 O O . GLU A 1 111 ? 19.672 -20.953 -9.367 1 86.94 111 GLU A O 1
ATOM 886 N N . GLY A 1 112 ? 18.469 -20.641 -7.488 1 89.38 112 GLY A N 1
ATOM 887 C CA . GLY A 1 112 ? 18.156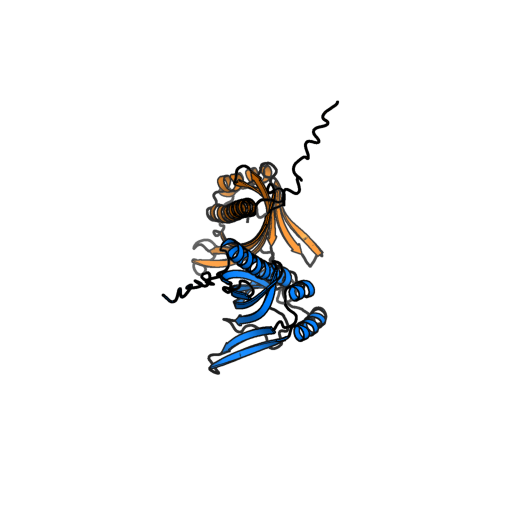 -19.266 -7.82 1 89.38 112 GLY A CA 1
ATOM 888 C C . GLY A 1 112 ? 17.062 -19.141 -8.859 1 89.38 112 GLY A C 1
ATOM 889 O O . GLY A 1 112 ? 16.703 -18.031 -9.258 1 89.38 112 GLY A O 1
ATOM 890 N N . ALA A 1 113 ? 16.484 -20.219 -9.219 1 93.81 113 ALA A N 1
ATOM 891 C CA . ALA A 1 113 ? 15.531 -20.219 -10.32 1 93.81 113 ALA A CA 1
ATOM 892 C C . ALA A 1 113 ? 14.102 -20.172 -9.797 1 93.81 113 ALA A C 1
ATOM 894 O O . ALA A 1 113 ? 13.164 -19.891 -10.555 1 93.81 113 ALA A O 1
ATOM 895 N N . THR A 1 114 ? 13.883 -20.516 -8.562 1 97.56 114 THR A N 1
ATOM 896 C CA . THR A 1 114 ? 12.555 -20.5 -7.961 1 97.56 114 THR A CA 1
ATOM 897 C C . THR A 1 114 ? 12.594 -19.797 -6.598 1 97.56 114 THR A C 1
ATOM 899 O O . THR A 1 114 ? 13.664 -19.609 -6.023 1 97.56 114 THR A O 1
ATOM 902 N N . ALA A 1 115 ? 11.445 -19.344 -6.129 1 98.5 115 ALA A N 1
ATOM 903 C CA . ALA A 1 115 ? 11.336 -18.703 -4.82 1 98.5 115 ALA A CA 1
ATOM 904 C C . ALA A 1 115 ? 9.93 -18.859 -4.25 1 98.5 115 ALA A C 1
ATOM 906 O O . ALA A 1 115 ? 8.984 -19.141 -4.988 1 98.5 115 ALA A O 1
ATOM 907 N N . LYS A 1 116 ? 9.805 -18.75 -2.998 1 98.81 116 LYS A N 1
ATOM 908 C CA . LYS A 1 116 ? 8.547 -18.656 -2.266 1 98.81 116 LYS A CA 1
ATOM 909 C C . LYS A 1 116 ? 8.461 -17.359 -1.476 1 98.81 116 LYS A C 1
ATOM 911 O O . LYS A 1 116 ? 9.477 -16.844 -1.013 1 98.81 116 LYS A O 1
ATOM 916 N N . GLY A 1 117 ? 7.305 -16.844 -1.402 1 98.69 117 GLY A N 1
ATOM 917 C CA . GLY A 1 117 ? 7.059 -15.648 -0.609 1 98.69 117 GLY A CA 1
ATOM 918 C C . GLY A 1 117 ? 5.812 -15.75 0.247 1 98.69 117 GLY A C 1
ATOM 919 O O . GLY A 1 117 ? 4.812 -16.344 -0.166 1 98.69 117 GLY A O 1
ATOM 920 N N . VAL A 1 118 ? 5.883 -15.188 1.441 1 98.88 118 VAL A N 1
ATOM 921 C CA . VAL A 1 118 ? 4.719 -15.008 2.301 1 98.88 118 VAL A CA 1
ATOM 922 C C . VAL A 1 118 ? 4.508 -13.523 2.59 1 98.88 118 VAL A C 1
ATOM 924 O O . VAL A 1 118 ? 5.438 -12.828 2.998 1 98.88 118 VAL A O 1
ATOM 927 N N . SER A 1 119 ? 3.355 -13.062 2.256 1 98.81 119 SER A N 1
ATOM 928 C CA . SER A 1 119 ? 2.984 -11.672 2.525 1 98.81 119 SER A CA 1
ATOM 929 C C . SER A 1 119 ? 1.655 -11.594 3.27 1 98.81 119 SER A C 1
ATOM 931 O O . SER A 1 119 ? 0.747 -12.383 3.018 1 98.81 119 SER A O 1
ATOM 933 N N . ALA A 1 120 ? 1.561 -10.617 4.176 1 98.62 120 ALA A N 1
ATOM 934 C CA . ALA A 1 120 ? 0.275 -10.281 4.785 1 98.62 120 ALA A CA 1
ATOM 935 C C . ALA A 1 120 ? -0.437 -9.188 3.992 1 98.62 120 ALA A C 1
ATOM 937 O O . ALA A 1 120 ? 0.209 -8.359 3.354 1 98.62 120 ALA A O 1
ATOM 938 N N . PHE A 1 121 ? -1.757 -9.281 4.012 1 98.38 121 PHE A N 1
ATOM 939 C CA . PHE A 1 121 ? -2.516 -8.211 3.387 1 98.38 121 PHE A CA 1
ATOM 940 C C . PHE A 1 121 ? -3.705 -7.809 4.254 1 98.38 121 PHE A C 1
ATOM 942 O O . PHE A 1 121 ? -4.211 -8.617 5.031 1 98.38 121 PHE A O 1
ATOM 949 N N . ILE A 1 122 ? -4.035 -6.555 4.207 1 97.81 122 ILE A N 1
ATOM 950 C CA . ILE A 1 122 ? -5.309 -5.969 4.621 1 97.81 122 ILE A CA 1
ATOM 951 C C . ILE A 1 122 ? -6.02 -5.375 3.408 1 97.81 122 ILE A C 1
ATOM 953 O O . ILE A 1 122 ? -5.426 -4.613 2.641 1 97.81 122 ILE A O 1
ATOM 957 N N . VAL A 1 123 ? -7.215 -5.793 3.166 1 95.75 123 VAL A N 1
ATOM 958 C CA . VAL A 1 123 ? -8.016 -5.207 2.098 1 95.75 123 VAL A CA 1
ATOM 959 C C . VAL A 1 123 ? -9.031 -4.23 2.689 1 95.75 123 VAL A C 1
ATOM 961 O O . VAL A 1 123 ? -9.789 -4.586 3.6 1 95.75 123 VAL A O 1
ATOM 964 N N . PHE A 1 124 ? -9 -3.049 2.143 1 94.69 124 PHE A N 1
ATOM 965 C CA . PHE A 1 124 ? -9.977 -2.031 2.521 1 94.69 124 PHE A CA 1
ATOM 966 C C . PHE A 1 124 ? -11.008 -1.833 1.419 1 94.69 124 PHE A C 1
ATOM 968 O O . PHE A 1 124 ? -10.664 -1.84 0.234 1 94.69 124 PHE A O 1
ATOM 975 N N . GLN A 1 125 ? -12.211 -1.67 1.861 1 90.88 125 GLN A N 1
ATOM 976 C CA . GLN A 1 125 ? -13.305 -1.28 0.979 1 90.88 125 GLN A CA 1
ATOM 977 C C . GLN A 1 125 ? -13.648 0.197 1.148 1 90.88 125 GLN A C 1
ATOM 979 O O . GLN A 1 125 ? -13.781 0.682 2.273 1 90.88 125 GLN A O 1
ATOM 984 N N . HIS A 1 126 ? -13.711 0.883 0.033 1 89.38 126 HIS A N 1
ATOM 985 C CA . HIS A 1 126 ? -13.992 2.314 0.067 1 89.38 126 HIS A CA 1
ATOM 986 C C . HIS A 1 126 ? -15.422 2.607 -0.38 1 89.38 126 HIS A C 1
ATOM 988 O O . HIS A 1 126 ? -15.789 2.322 -1.522 1 89.38 126 HIS A O 1
ATOM 994 N N . LEU A 1 127 ? -16.156 3.217 0.578 1 82.62 127 LEU A N 1
ATOM 995 C CA . LEU A 1 127 ? -17.578 3.389 0.35 1 82.62 127 LEU A CA 1
ATOM 996 C C . LEU A 1 127 ? -17.859 4.629 -0.495 1 82.62 127 LEU A C 1
ATOM 998 O O . LEU A 1 127 ? -17.359 5.719 -0.18 1 82.62 127 LEU A O 1
ATOM 1002 N N . LEU A 1 128 ? -18.422 4.508 -1.636 1 73.69 128 LEU A N 1
ATOM 1003 C CA . LEU A 1 128 ? -18.781 5.605 -2.533 1 73.69 128 LEU A CA 1
ATOM 1004 C C . LEU A 1 128 ? -20.172 6.141 -2.219 1 73.69 128 LEU A C 1
ATOM 1006 O O . LEU A 1 128 ? -20.969 5.465 -1.561 1 73.69 128 LEU A O 1
ATOM 1010 N N . ASP A 1 129 ? -20.344 7.406 -2.654 1 65 129 ASP A N 1
ATOM 1011 C CA . ASP A 1 129 ? -21.672 8.008 -2.553 1 65 129 ASP A CA 1
ATOM 1012 C C . ASP A 1 129 ? -22.719 7.191 -3.316 1 65 129 ASP A C 1
ATOM 1014 O O . ASP A 1 129 ? -22.391 6.578 -4.34 1 65 129 ASP A O 1
ATOM 1018 N N . GLY A 1 130 ? -23.859 6.906 -2.684 1 56.25 130 GLY A N 1
ATOM 1019 C CA . GLY A 1 130 ? -25.031 6.297 -3.297 1 56.25 130 GLY A CA 1
ATOM 1020 C C . GLY A 1 130 ? -25.281 4.879 -2.824 1 56.25 130 GLY A C 1
ATOM 1021 O O . GLY A 1 130 ? -26.375 4.344 -3.01 1 56.25 130 GLY A O 1
ATOM 1022 N N . THR A 1 131 ? -24.156 4.113 -2.77 1 50.25 131 THR A N 1
ATOM 1023 C CA . THR A 1 131 ? -24.578 2.729 -2.568 1 50.25 131 THR A CA 1
ATOM 1024 C C . THR A 1 131 ? -25.266 2.561 -1.214 1 50.25 131 THR A C 1
ATOM 1026 O O . THR A 1 131 ? -26.297 1.904 -1.112 1 50.25 131 THR A O 1
ATOM 1029 N N . ASN A 1 132 ? -24.578 2.82 -0.065 1 47.25 132 ASN A N 1
ATOM 1030 C CA . ASN A 1 132 ? -25.125 2.416 1.224 1 47.25 132 ASN A CA 1
ATOM 1031 C C . ASN A 1 132 ? -25.328 3.615 2.145 1 47.25 132 ASN A C 1
ATOM 1033 O O . ASN A 1 132 ? -25.234 3.488 3.367 1 47.25 132 ASN A O 1
ATOM 1037 N N . SER A 1 133 ? -25.719 4.875 1.648 1 53.72 133 SER A N 1
ATOM 1038 C CA . SER A 1 133 ? -26.172 6.043 2.398 1 53.72 133 SER A CA 1
ATOM 1039 C C . SER A 1 133 ? -25.125 7.152 2.375 1 53.72 133 SER A C 1
ATOM 1041 O O . SER A 1 133 ? -23.922 6.879 2.348 1 53.72 133 SER A O 1
ATOM 1043 N N . HIS A 1 134 ? -25.516 8.352 2.027 1 58.41 134 HIS A N 1
ATOM 1044 C CA . HIS A 1 134 ? -24.719 9.578 2.043 1 58.41 134 HIS A CA 1
ATOM 1045 C C . HIS A 1 134 ? -23.891 9.688 3.312 1 58.41 134 HIS A C 1
ATOM 1047 O O . HIS A 1 134 ? -22.844 10.344 3.322 1 58.41 134 HIS A O 1
ATOM 1053 N N . ILE A 1 135 ? -24.391 8.875 4.25 1 56.91 135 ILE A N 1
ATOM 1054 C CA . ILE A 1 135 ? -23.766 9.039 5.559 1 56.91 135 ILE A CA 1
ATOM 1055 C C . ILE A 1 135 ? -22.406 8.367 5.574 1 56.91 135 ILE A C 1
ATOM 1057 O O . ILE A 1 135 ? -21.438 8.898 6.141 1 56.91 135 ILE A O 1
ATOM 1061 N N . ASP A 1 136 ? -22.266 7.234 4.773 1 62.69 136 ASP A N 1
ATOM 1062 C CA . ASP A 1 136 ? -21.031 6.465 4.852 1 62.69 136 ASP A CA 1
ATOM 1063 C C . ASP A 1 136 ? -20.094 6.816 3.697 1 62.69 136 ASP A C 1
ATOM 1065 O O . ASP A 1 136 ? -18.969 6.297 3.617 1 62.69 136 ASP A O 1
ATOM 1069 N N . ALA A 1 137 ? -20.562 7.703 2.969 1 67.75 137 ALA A N 1
ATOM 1070 C CA . ALA A 1 137 ? -19.797 8.055 1.778 1 67.75 137 ALA A CA 1
ATOM 1071 C C . ALA A 1 137 ? -18.438 8.656 2.156 1 67.75 137 ALA A C 1
ATOM 1073 O O . ALA A 1 137 ? -18.359 9.484 3.064 1 67.75 137 ALA A O 1
ATOM 1074 N N . GLY A 1 138 ? -17.484 8.031 1.601 1 77.44 138 GLY A N 1
ATOM 1075 C CA . GLY A 1 138 ? -16.141 8.562 1.796 1 77.44 138 GLY A CA 1
ATOM 1076 C C . GLY A 1 138 ? -15.359 7.824 2.861 1 77.44 138 GLY A C 1
ATOM 1077 O O . GLY A 1 138 ? -14.18 8.117 3.088 1 77.44 138 GLY A O 1
ATOM 1078 N N . GLU A 1 139 ? -16.094 6.793 3.445 1 83.25 139 GLU A N 1
ATOM 1079 C CA . GLU A 1 139 ? -15.398 6.039 4.484 1 83.25 139 GLU A CA 1
ATOM 1080 C C . GLU A 1 139 ? -14.734 4.789 3.908 1 83.25 139 GLU A C 1
ATOM 1082 O O . GLU A 1 139 ? -15.117 4.312 2.84 1 83.25 139 GLU A O 1
ATOM 1087 N N . SER A 1 140 ? -13.75 4.332 4.629 1 89.75 140 SER A N 1
ATOM 1088 C CA . SER A 1 140 ? -13.148 3.027 4.363 1 89.75 140 SER A CA 1
ATOM 1089 C C . SER A 1 140 ? -13.406 2.057 5.512 1 89.75 140 SER A C 1
ATOM 1091 O O . SER A 1 140 ? -13.461 2.463 6.672 1 89.75 140 SER A O 1
ATOM 1093 N N . ARG A 1 141 ? -13.555 0.841 5.094 1 90.88 141 ARG A N 1
ATOM 1094 C CA . ARG A 1 141 ? -13.734 -0.202 6.098 1 90.88 141 ARG A CA 1
ATOM 1095 C C . ARG A 1 141 ? -12.789 -1.371 5.855 1 90.88 141 ARG A C 1
ATOM 1097 O O . ARG A 1 141 ? -12.383 -1.621 4.715 1 90.88 141 ARG A O 1
ATOM 1104 N N . LEU A 1 142 ? -12.43 -1.99 6.992 1 93.38 142 LEU A N 1
ATOM 1105 C CA . LEU A 1 142 ? -11.742 -3.27 6.871 1 93.38 142 LEU A CA 1
ATOM 1106 C C . LEU A 1 142 ? -12.633 -4.312 6.215 1 93.38 142 LEU A C 1
ATOM 1108 O O . LEU A 1 142 ? -13.766 -4.535 6.656 1 93.38 142 LEU A O 1
ATOM 1112 N N . PHE A 1 143 ? -12.125 -4.883 5.164 1 92.75 143 PHE A N 1
ATOM 1113 C CA . PHE A 1 143 ? -12.945 -5.836 4.422 1 92.75 143 PHE A CA 1
ATOM 1114 C C . PHE A 1 143 ? -12.391 -7.25 4.562 1 92.75 143 PHE A C 1
ATOM 1116 O O . PHE A 1 143 ? -13.078 -8.141 5.062 1 92.75 143 PHE A O 1
ATOM 1123 N N . LEU A 1 144 ? -11.141 -7.473 4.203 1 94.81 144 LEU A N 1
ATOM 1124 C CA . LEU A 1 144 ? -10.5 -8.781 4.316 1 94.81 144 LEU A CA 1
ATOM 1125 C C . LEU A 1 144 ? -9.125 -8.664 4.969 1 94.81 144 LEU A C 1
ATOM 1127 O O . LEU A 1 144 ? -8.438 -7.656 4.785 1 94.81 144 LEU A O 1
ATOM 1131 N N . VAL A 1 145 ? -8.742 -9.68 5.691 1 97.19 145 VAL A N 1
ATOM 1132 C CA . VAL A 1 145 ? -7.395 -9.859 6.215 1 97.19 145 VAL A CA 1
ATOM 1133 C C . VAL A 1 145 ? -6.91 -11.281 5.918 1 97.19 145 VAL A C 1
ATOM 1135 O O . VAL A 1 145 ? -7.691 -12.234 5.973 1 97.19 145 VAL A O 1
ATOM 1138 N N . GLY A 1 146 ? -5.664 -11.375 5.586 1 97.38 146 GLY A N 1
ATOM 1139 C CA . GLY A 1 146 ? -5.133 -12.703 5.32 1 97.38 146 GLY A CA 1
ATOM 1140 C C . GLY A 1 146 ? -3.676 -12.688 4.895 1 97.38 146 GLY A C 1
ATOM 1141 O O . GLY A 1 146 ? -2.941 -11.742 5.207 1 97.38 146 GLY A O 1
ATOM 1142 N N . LYS A 1 147 ? -3.246 -13.773 4.254 1 98.56 147 LYS A N 1
ATOM 1143 C CA . LYS A 1 147 ? -1.875 -13.922 3.771 1 98.56 147 LYS A CA 1
ATOM 1144 C C . LYS A 1 147 ? -1.851 -14.461 2.344 1 98.56 147 LYS A C 1
ATOM 1146 O O . LYS A 1 147 ? -2.736 -15.219 1.946 1 98.56 147 LYS A O 1
ATOM 1151 N N . TYR A 1 148 ? -0.898 -14 1.63 1 98.75 148 TYR A N 1
ATOM 1152 C CA . TYR A 1 148 ? -0.54 -14.594 0.346 1 98.75 148 TYR A CA 1
ATOM 1153 C C . TYR A 1 148 ? 0.577 -15.617 0.512 1 98.75 148 TYR A C 1
ATOM 1155 O O . TYR A 1 148 ? 1.595 -15.336 1.148 1 98.75 148 TYR A O 1
ATOM 1163 N N . TYR A 1 149 ? 0.375 -16.719 0.007 1 98.81 149 TYR A N 1
ATOM 1164 C CA . TYR A 1 149 ? 1.427 -17.719 -0.2 1 98.81 149 TYR A CA 1
ATOM 1165 C C . TYR A 1 149 ? 1.75 -17.859 -1.682 1 98.81 149 TYR A C 1
ATOM 1167 O O . TYR A 1 149 ? 0.963 -18.438 -2.439 1 98.81 149 TYR A O 1
ATOM 1175 N N . ASP A 1 150 ? 2.879 -17.375 -2.053 1 98.88 150 ASP A N 1
ATOM 1176 C CA . ASP A 1 150 ? 3.223 -17.266 -3.467 1 98.88 150 ASP A CA 1
ATOM 1177 C C . ASP A 1 150 ? 4.391 -18.188 -3.822 1 98.88 150 ASP A C 1
ATOM 1179 O O . ASP A 1 150 ? 5.281 -18.422 -2.998 1 98.88 150 ASP A O 1
ATOM 1183 N N . THR A 1 151 ? 4.395 -18.672 -5.008 1 98.88 151 THR A N 1
ATOM 1184 C CA . THR A 1 151 ? 5.562 -19.281 -5.617 1 98.88 151 THR A CA 1
ATOM 1185 C C . THR A 1 151 ? 5.941 -18.578 -6.914 1 98.88 151 THR A C 1
ATOM 1187 O O . THR A 1 151 ? 5.082 -18 -7.586 1 98.88 151 THR A O 1
ATOM 1190 N N . PHE A 1 152 ? 7.254 -18.656 -7.23 1 98.75 152 PHE A N 1
ATOM 1191 C CA . PHE A 1 152 ? 7.766 -17.906 -8.367 1 98.75 152 PHE A CA 1
ATOM 1192 C C . PHE A 1 152 ? 8.742 -18.734 -9.18 1 98.75 152 PHE A C 1
ATOM 1194 O O . PHE A 1 152 ? 9.438 -19.594 -8.633 1 98.75 152 PHE A O 1
ATOM 1201 N N . ARG A 1 153 ? 8.82 -18.422 -10.398 1 98.31 153 ARG A N 1
ATOM 1202 C CA . ARG A 1 153 ? 9.977 -18.688 -11.242 1 98.31 153 ARG A CA 1
ATOM 1203 C C . ARG A 1 153 ? 10.734 -17.406 -11.57 1 98.31 153 ARG A C 1
ATOM 1205 O O . ARG A 1 153 ? 10.125 -16.375 -11.836 1 98.31 153 ARG A O 1
ATOM 1212 N N . ILE A 1 154 ? 12.016 -17.5 -11.477 1 96.75 154 ILE A N 1
ATOM 1213 C CA . ILE A 1 154 ? 12.852 -16.344 -11.75 1 96.75 154 ILE A CA 1
ATOM 1214 C C . ILE A 1 154 ? 13.609 -16.547 -13.062 1 96.75 154 ILE A C 1
ATOM 1216 O O . ILE A 1 154 ? 14.398 -17.484 -13.188 1 96.75 154 ILE A O 1
ATOM 1220 N N . GLU A 1 155 ? 13.344 -15.711 -14.047 1 92.25 155 GLU A N 1
ATOM 1221 C CA . GLU A 1 155 ? 13.953 -15.781 -15.367 1 92.25 155 GLU A CA 1
ATOM 1222 C C . GLU A 1 155 ? 14.398 -14.406 -15.852 1 92.25 155 GLU A C 1
ATOM 1224 O O . GLU A 1 155 ? 13.602 -13.461 -15.875 1 92.25 155 GLU A O 1
ATOM 1229 N N . ASN A 1 156 ? 15.727 -14.289 -16.219 1 90.69 156 ASN A N 1
ATOM 1230 C CA . ASN A 1 156 ? 16.25 -13.047 -16.766 1 90.69 156 ASN A CA 1
ATOM 1231 C C . ASN A 1 156 ? 16.031 -11.875 -15.828 1 90.69 156 ASN A C 1
ATOM 1233 O O . ASN A 1 156 ? 15.57 -10.812 -16.25 1 90.69 156 ASN A O 1
ATOM 1237 N N . GLY A 1 157 ? 16.172 -12.133 -14.555 1 89.88 157 GLY A N 1
ATOM 1238 C CA . GLY A 1 157 ? 16.094 -11.07 -13.562 1 89.88 157 GLY A CA 1
ATOM 1239 C C . GLY A 1 157 ? 14.672 -10.688 -13.195 1 89.88 157 GLY A C 1
ATOM 1240 O O . GLY A 1 157 ? 14.453 -9.742 -12.438 1 89.88 157 GLY A O 1
ATOM 1241 N N . GLN A 1 158 ? 13.703 -11.422 -13.734 1 95.31 158 GLN A N 1
ATOM 1242 C CA . GLN A 1 158 ? 12.305 -11.148 -13.453 1 95.31 158 GLN A CA 1
ATOM 1243 C C . GLN A 1 158 ? 11.648 -12.312 -12.711 1 95.31 158 GLN A C 1
ATOM 1245 O O . GLN A 1 158 ? 11.914 -13.477 -13.016 1 95.31 158 GLN A O 1
ATOM 1250 N N . ALA A 1 159 ? 10.891 -12.016 -11.773 1 98.25 159 ALA A N 1
ATOM 1251 C CA . ALA A 1 159 ? 10.125 -13.023 -11.055 1 98.25 159 ALA A CA 1
ATOM 1252 C C . ALA A 1 159 ? 8.695 -13.117 -11.594 1 98.25 159 ALA A C 1
ATOM 1254 O O . ALA A 1 159 ? 8 -12.102 -11.695 1 98.25 159 ALA A O 1
ATOM 1255 N N . LEU A 1 160 ? 8.25 -14.297 -11.945 1 98.69 160 LEU A N 1
ATOM 1256 C CA . LEU A 1 160 ? 6.891 -14.562 -12.391 1 98.69 160 LEU A CA 1
ATOM 1257 C C . LEU A 1 160 ? 6.148 -15.43 -11.383 1 98.69 160 LEU A C 1
ATOM 1259 O O . LEU A 1 160 ? 6.68 -16.453 -10.93 1 98.69 160 LEU A O 1
ATOM 1263 N N . PHE A 1 161 ? 4.934 -15.031 -11.039 1 98.88 161 PHE A N 1
ATOM 1264 C CA . PHE A 1 161 ? 4.102 -15.867 -10.18 1 98.88 161 PHE A CA 1
ATOM 1265 C C . PHE A 1 161 ? 3.791 -17.188 -10.859 1 98.88 161 PHE A C 1
ATOM 1267 O O . PHE A 1 161 ? 3.32 -17.219 -12 1 98.88 161 PHE A O 1
ATOM 1274 N N . THR A 1 162 ? 4.059 -18.25 -10.164 1 98.88 162 THR A N 1
ATOM 1275 C CA . THR A 1 162 ? 3.59 -19.547 -10.641 1 98.88 162 THR A CA 1
ATOM 1276 C C . THR A 1 162 ? 2.35 -19.984 -9.867 1 98.88 162 THR A C 1
ATOM 1278 O O . THR A 1 162 ? 1.561 -20.797 -10.359 1 98.88 162 THR A O 1
ATOM 1281 N N . SER A 1 163 ? 2.211 -19.531 -8.727 1 98.88 163 SER A N 1
ATOM 1282 C CA . SER A 1 163 ? 0.976 -19.734 -7.977 1 98.88 163 SER A CA 1
ATOM 1283 C C . SER A 1 163 ? 0.802 -18.672 -6.891 1 98.88 163 SER A C 1
ATOM 1285 O O . SER A 1 163 ? 1.784 -18.125 -6.395 1 98.88 163 SER A O 1
ATOM 1287 N N . ARG A 1 164 ? -0.411 -18.406 -6.465 1 98.75 164 ARG A N 1
ATOM 1288 C CA . ARG A 1 164 ? -0.802 -17.656 -5.273 1 98.75 164 ARG A CA 1
ATOM 1289 C C . ARG A 1 164 ? -2 -18.312 -4.59 1 98.75 164 ARG A C 1
ATOM 1291 O O . ARG A 1 164 ? -3.047 -18.5 -5.211 1 98.75 164 ARG A O 1
ATOM 1298 N N . GLU A 1 165 ? -1.8 -18.609 -3.416 1 98.19 165 GLU A N 1
ATOM 1299 C CA . GLU A 1 165 ? -2.914 -18.922 -2.529 1 98.19 165 GLU A CA 1
ATOM 1300 C C . GLU A 1 165 ? -3.223 -17.766 -1.592 1 98.19 165 GLU A C 1
ATOM 1302 O O . GLU A 1 165 ? -2.395 -17.391 -0.754 1 98.19 165 GLU A O 1
ATOM 1307 N N . THR A 1 166 ? -4.367 -17.203 -1.786 1 97.5 166 THR A N 1
ATOM 1308 C CA . THR A 1 166 ? -4.895 -16.172 -0.886 1 97.5 166 THR A CA 1
ATOM 1309 C C . THR A 1 166 ? -5.676 -16.812 0.259 1 97.5 166 THR A C 1
ATOM 1311 O O . THR A 1 166 ? -6.785 -17.312 0.059 1 97.5 166 THR A O 1
ATOM 1314 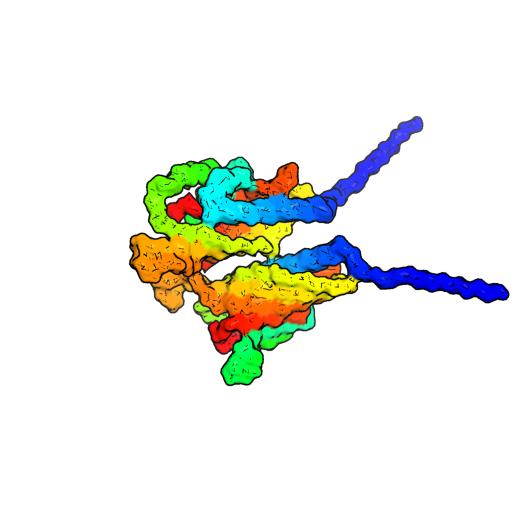N N . ARG A 1 167 ? -5.09 -16.781 1.408 1 96.69 167 ARG A N 1
ATOM 1315 C CA . ARG A 1 167 ? -5.758 -17.375 2.561 1 96.69 167 ARG A CA 1
ATOM 1316 C C . ARG A 1 167 ? -6.395 -16.312 3.439 1 96.69 167 ARG A C 1
ATOM 1318 O O . ARG A 1 167 ? -5.691 -15.531 4.09 1 96.69 167 ARG A O 1
ATOM 1325 N N . LEU A 1 168 ? -7.691 -16.359 3.521 1 95.25 168 LEU A N 1
ATOM 1326 C CA . LEU A 1 168 ? -8.445 -15.359 4.273 1 95.25 168 LEU A CA 1
ATOM 1327 C C . LEU A 1 168 ? -8.562 -15.758 5.738 1 95.25 168 LEU A C 1
ATOM 1329 O O . LEU A 1 168 ? -8.766 -16.938 6.055 1 95.25 168 LEU A O 1
ATOM 1333 N N . GLU A 1 169 ? -8.391 -14.812 6.633 1 94.44 169 GLU A N 1
ATOM 1334 C CA . GLU A 1 169 ? -8.609 -15.016 8.062 1 94.44 169 GLU A CA 1
ATOM 1335 C C . GLU A 1 169 ? -10.07 -14.766 8.438 1 94.44 169 GLU A C 1
ATOM 1337 O O . GLU A 1 169 ? -10.516 -15.172 9.516 1 94.44 169 GLU A O 1
ATOM 1342 N N . ASN A 1 170 ? -10.758 -13.969 7.555 1 89.44 170 ASN A N 1
ATOM 1343 C CA . ASN A 1 170 ? -12.188 -13.734 7.73 1 89.44 170 ASN A CA 1
ATOM 1344 C C . ASN A 1 170 ? -12.977 -14.164 6.496 1 89.44 170 ASN A C 1
ATOM 1346 O O . ASN A 1 170 ? -12.391 -14.438 5.445 1 89.44 170 ASN A O 1
ATOM 1350 N N . ARG A 1 171 ? -14.172 -14.383 6.66 1 81.62 171 ARG A N 1
ATOM 1351 C CA . ARG A 1 171 ? -14.984 -15 5.621 1 81.62 171 ARG A CA 1
ATOM 1352 C C . ARG A 1 171 ? -16.078 -14.055 5.137 1 81.62 171 ARG A C 1
ATOM 1354 O O . ARG A 1 171 ? -17.25 -14.43 5.055 1 81.62 171 ARG A O 1
ATOM 1361 N N . ARG A 1 172 ? -15.68 -12.758 4.746 1 79.81 172 ARG A N 1
ATOM 1362 C CA . ARG A 1 172 ? -16.625 -11.727 4.32 1 79.81 172 ARG A CA 1
ATOM 1363 C C . ARG A 1 172 ? -16.828 -11.766 2.812 1 79.81 172 ARG A C 1
ATOM 1365 O O . ARG A 1 172 ? -17.656 -11.023 2.277 1 79.81 172 ARG A O 1
ATOM 1372 N N . LEU A 1 173 ? -16.016 -12.539 2.258 1 80.62 173 LEU A N 1
ATOM 1373 C CA . LEU A 1 173 ? -16.156 -12.617 0.808 1 80.62 173 LEU A CA 1
ATOM 1374 C C . LEU A 1 173 ? -17.453 -13.32 0.425 1 80.62 173 LEU A C 1
ATOM 1376 O O . LEU A 1 173 ? -17.812 -14.328 1.027 1 80.62 173 LEU A O 1
ATOM 1380 N N . ASP A 1 174 ? -18.219 -12.5 -0.379 1 65.94 174 ASP A N 1
ATOM 1381 C CA . ASP A 1 174 ? -19.469 -13.117 -0.811 1 65.94 174 ASP A CA 1
ATOM 1382 C C . ASP A 1 174 ? -19.203 -14.266 -1.776 1 65.94 174 ASP A C 1
ATOM 1384 O O . ASP A 1 174 ? -18.281 -14.211 -2.584 1 65.94 174 ASP A O 1
ATOM 1388 N N . LYS A 1 175 ? -20.062 -15.203 -1.465 1 59 175 LYS A N 1
ATOM 1389 C CA . LYS A 1 175 ? -20.031 -16.297 -2.43 1 59 175 LYS A CA 1
ATOM 1390 C C . LYS A 1 175 ? -20.312 -15.797 -3.842 1 59 175 LYS A C 1
ATOM 1392 O O . LYS A 1 175 ? -21.234 -15.008 -4.055 1 59 175 LYS A O 1
ATOM 1397 N N . GLY A 1 176 ? -19.516 -15.922 -4.727 1 58.19 176 GLY A N 1
ATOM 1398 C CA . GLY A 1 176 ? -19.656 -15.484 -6.105 1 58.19 176 GLY A CA 1
ATOM 1399 C C . GLY A 1 176 ? -18.75 -14.32 -6.457 1 58.19 176 GLY A C 1
ATOM 1400 O O . GLY A 1 176 ? -18.797 -13.805 -7.574 1 58.19 176 GLY A O 1
ATOM 1401 N N . SER A 1 177 ? -18.125 -13.859 -5.348 1 63.84 177 SER A N 1
ATOM 1402 C CA . SER A 1 177 ? -17.156 -12.828 -5.715 1 63.84 177 SER A CA 1
ATOM 1403 C C . SER A 1 177 ? -16.141 -13.352 -6.719 1 63.84 177 SER A C 1
ATOM 1405 O O . SER A 1 177 ? -15.664 -14.484 -6.594 1 63.84 177 SER A O 1
ATOM 1407 N N . HIS A 1 178 ? -16.016 -12.75 -7.781 1 67.69 178 HIS A N 1
ATOM 1408 C CA . HIS A 1 178 ? -15.141 -13.133 -8.883 1 67.69 178 HIS A CA 1
ATOM 1409 C C . HIS A 1 178 ? -13.914 -12.234 -8.961 1 67.69 178 HIS A C 1
ATOM 1411 O O . HIS A 1 178 ? -13.203 -12.234 -9.961 1 67.69 178 HIS A O 1
ATOM 1417 N N . TRP A 1 179 ? -13.578 -11.648 -7.887 1 75.94 179 TRP A N 1
ATOM 1418 C CA . TRP A 1 179 ? -12.516 -10.656 -7.996 1 75.94 179 TRP A CA 1
ATOM 1419 C C . TRP A 1 179 ? -11.219 -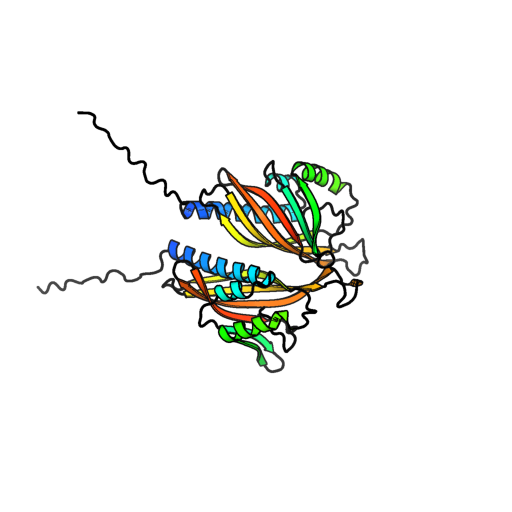11.172 -7.375 1 75.94 179 TRP A C 1
ATOM 1421 O O . TRP A 1 179 ? -11.234 -11.719 -6.27 1 75.94 179 TRP A O 1
ATOM 1431 N N . PRO A 1 180 ? -10.18 -11.109 -8.164 1 87.25 180 PRO A N 1
ATOM 1432 C CA . PRO A 1 180 ? -8.891 -11.391 -7.527 1 87.25 180 PRO A CA 1
ATOM 1433 C C . PRO A 1 180 ? -8.594 -10.453 -6.355 1 87.25 180 PRO A C 1
ATOM 1435 O O . PRO A 1 180 ? -8.922 -9.266 -6.41 1 87.25 180 PRO A O 1
ATOM 1438 N N . ILE A 1 181 ? -8.227 -11.102 -5.336 1 90.88 181 ILE A N 1
ATOM 1439 C CA . ILE A 1 181 ? -7.887 -10.352 -4.129 1 90.88 181 ILE A CA 1
ATOM 1440 C C . ILE A 1 181 ? -6.371 -10.188 -4.031 1 90.88 181 ILE A C 1
ATOM 1442 O O . ILE A 1 181 ? -5.621 -11.125 -4.297 1 90.88 181 ILE A O 1
ATOM 1446 N N . MET B 1 1 ? 55.531 12.219 -37.688 1 28.78 1 MET B N 1
ATOM 1447 C CA . MET B 1 1 ? 54.906 10.977 -37.219 1 28.78 1 MET B CA 1
ATOM 1448 C C . MET B 1 1 ? 54 11.227 -36.031 1 28.78 1 MET B C 1
ATOM 1450 O O . MET B 1 1 ? 54.5 11.484 -34.906 1 28.78 1 MET B O 1
ATOM 1454 N N . ASP B 1 2 ? 52.75 11.938 -36.219 1 31.92 2 ASP B N 1
ATOM 1455 C CA . ASP B 1 2 ? 51.781 12.477 -35.25 1 31.92 2 ASP B CA 1
ATOM 1456 C C . ASP B 1 2 ? 51.062 11.352 -34.531 1 31.92 2 ASP B C 1
ATOM 1458 O O . ASP B 1 2 ? 50.406 10.516 -35.156 1 31.92 2 ASP B O 1
ATOM 1462 N N . ILE B 1 3 ? 51.594 10.805 -33.406 1 32.56 3 ILE B N 1
ATOM 1463 C CA . ILE B 1 3 ? 51.031 9.781 -32.531 1 32.56 3 ILE B CA 1
ATOM 1464 C C . ILE B 1 3 ? 49.625 10.219 -32.062 1 32.56 3 ILE B C 1
ATOM 1466 O O . ILE B 1 3 ? 49.5 11.203 -31.328 1 32.56 3 ILE B O 1
ATOM 1470 N N . GLN B 1 4 ? 48.562 10.195 -32.969 1 31.17 4 GLN B N 1
ATOM 1471 C CA . GLN B 1 4 ? 47.188 10.32 -32.562 1 31.17 4 GLN B CA 1
ATOM 1472 C C . GLN B 1 4 ? 46.812 9.32 -31.469 1 31.17 4 GLN B C 1
ATOM 1474 O O . GLN B 1 4 ? 46.688 8.125 -31.734 1 31.17 4 GLN B O 1
ATOM 1479 N N . THR B 1 5 ? 47.406 9.391 -30.297 1 36.41 5 THR B N 1
ATOM 1480 C CA . THR B 1 5 ? 46.938 8.5 -29.25 1 36.41 5 THR B CA 1
ATOM 1481 C C . THR B 1 5 ? 45.406 8.648 -29.062 1 36.41 5 THR B C 1
ATOM 1483 O O . THR B 1 5 ? 44.938 9.734 -28.719 1 36.41 5 THR B O 1
ATOM 1486 N N . GLU B 1 6 ? 44.594 7.914 -29.891 1 34.5 6 GLU B N 1
ATOM 1487 C CA . GLU B 1 6 ? 43.156 7.777 -29.688 1 34.5 6 GLU B CA 1
ATOM 1488 C C . GLU B 1 6 ? 42.844 7.457 -28.234 1 34.5 6 GLU B C 1
ATOM 1490 O O . GLU B 1 6 ? 43.219 6.395 -27.734 1 34.5 6 GLU B O 1
ATOM 1495 N N . MET B 1 7 ? 42.844 8.406 -27.297 1 35.28 7 MET B N 1
ATOM 1496 C CA . MET B 1 7 ? 42.344 8.188 -25.953 1 35.28 7 MET B CA 1
ATOM 1497 C C . MET B 1 7 ? 40.906 7.625 -25.969 1 35.28 7 MET B C 1
ATOM 1499 O O . MET B 1 7 ? 40 8.266 -26.484 1 35.28 7 MET B O 1
ATOM 1503 N N . THR B 1 8 ? 40.719 6.379 -26.375 1 33.16 8 THR B N 1
ATOM 1504 C CA . THR B 1 8 ? 39.406 5.727 -26.266 1 33.16 8 THR B CA 1
ATOM 1505 C C . THR B 1 8 ? 38.75 6.023 -24.906 1 33.16 8 THR B C 1
ATOM 1507 O O . THR B 1 8 ? 39.344 5.711 -23.859 1 33.16 8 THR B O 1
ATOM 1510 N N . ALA B 1 9 ? 38.031 7.094 -24.828 1 43.12 9 ALA B N 1
ATOM 1511 C CA . ALA B 1 9 ? 37.219 7.355 -23.641 1 43.12 9 ALA B CA 1
ATOM 1512 C C . ALA B 1 9 ? 36.562 6.074 -23.125 1 43.12 9 ALA B C 1
ATOM 1514 O O . ALA B 1 9 ? 36.094 5.262 -23.906 1 43.12 9 ALA B O 1
ATOM 1515 N N . PRO B 1 10 ? 37.031 5.527 -22.016 1 41.44 10 PRO B N 1
ATOM 1516 C CA . PRO B 1 10 ? 36.312 4.305 -21.609 1 41.44 10 PRO B CA 1
ATOM 1517 C C . PRO B 1 10 ? 34.844 4.367 -21.891 1 41.44 10 PRO B C 1
ATOM 1519 O O . PRO B 1 10 ? 34.25 5.457 -21.922 1 41.44 10 PRO B O 1
ATOM 1522 N N . PRO B 1 11 ? 34.219 3.473 -22.609 1 40.44 11 PRO B N 1
ATOM 1523 C CA . PRO B 1 11 ? 32.781 3.512 -22.906 1 40.44 11 PRO B CA 1
ATOM 1524 C C . PRO B 1 11 ? 31.922 3.949 -21.719 1 40.44 11 PRO B C 1
ATOM 1526 O O . PRO B 1 11 ? 32.219 3.588 -20.578 1 40.44 11 PRO B O 1
ATOM 1529 N N . LEU B 1 12 ? 31.422 5.148 -21.484 1 39.97 12 LEU B N 1
ATOM 1530 C CA . LEU B 1 12 ? 30.484 5.754 -20.547 1 39.9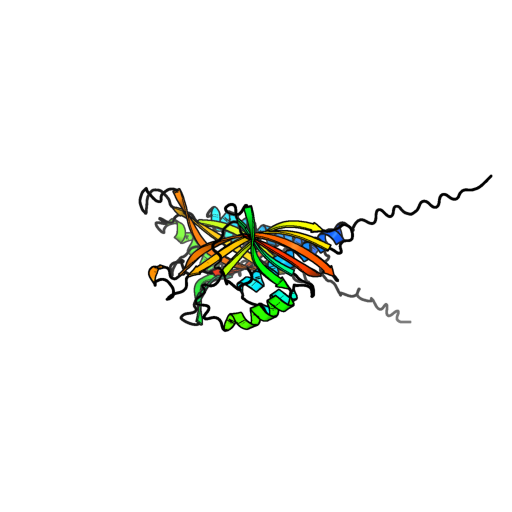7 12 LEU B CA 1
ATOM 1531 C C . LEU B 1 12 ? 29.266 4.863 -20.344 1 39.97 12 LEU B C 1
ATOM 1533 O O . LEU B 1 12 ? 28.188 5.352 -20.031 1 39.97 12 LEU B O 1
ATOM 1537 N N . SER B 1 13 ? 29.188 3.674 -20.797 1 45.91 13 SER B N 1
ATOM 1538 C CA . SER B 1 13 ? 27.953 2.9 -20.734 1 45.91 13 SER B CA 1
ATOM 1539 C C . SER B 1 13 ? 27.438 2.795 -19.312 1 45.91 13 SER B C 1
ATOM 1541 O O . SER B 1 13 ? 27.781 1.853 -18.594 1 45.91 13 SER B O 1
ATOM 1543 N N . GLY B 1 14 ? 27.672 3.705 -18.25 1 52.88 14 GLY B N 1
ATOM 1544 C CA . GLY B 1 14 ? 27.922 3.936 -16.844 1 52.88 14 GLY B CA 1
ATOM 1545 C C . GLY B 1 14 ? 26.719 3.611 -15.969 1 52.88 14 GLY B C 1
ATOM 1546 O O . GLY B 1 14 ? 26 4.516 -15.523 1 52.88 14 GLY B O 1
ATOM 1547 N N . GLY B 1 15 ? 25.922 2.617 -16.203 1 65.19 15 GLY B N 1
ATOM 1548 C CA . GLY B 1 15 ? 24.875 2.27 -15.25 1 65.19 15 GLY B CA 1
ATOM 1549 C C . GLY B 1 15 ? 25.391 2.189 -13.82 1 65.19 15 GLY B C 1
ATOM 1550 O O . GLY B 1 15 ? 26.594 2.135 -13.586 1 65.19 15 GLY B O 1
ATOM 1551 N N . LEU B 1 16 ? 24.547 2.609 -12.914 1 74.31 16 LEU B N 1
ATOM 1552 C CA . LEU B 1 16 ? 24.875 2.619 -11.492 1 74.31 16 LEU B CA 1
ATOM 1553 C C . LEU B 1 16 ? 25.375 1.25 -11.039 1 74.31 16 LEU B C 1
ATOM 1555 O O . LEU B 1 16 ? 24.797 0.223 -11.406 1 74.31 16 LEU B O 1
ATOM 1559 N N . ASP B 1 17 ? 26.609 1.216 -10.531 1 84.56 17 ASP B N 1
ATOM 1560 C CA . ASP B 1 17 ? 27.062 0.021 -9.82 1 84.56 17 ASP B CA 1
ATOM 1561 C C . ASP B 1 17 ? 25.953 -0.528 -8.922 1 84.56 17 ASP B C 1
ATOM 1563 O O . ASP B 1 17 ? 25.266 0.233 -8.234 1 84.56 17 ASP B O 1
ATOM 1567 N N . PRO B 1 18 ? 25.688 -1.846 -9.023 1 83.5 18 PRO B N 1
ATOM 1568 C CA . PRO B 1 18 ? 24.609 -2.438 -8.234 1 83.5 18 PRO B CA 1
ATOM 1569 C C . PRO B 1 18 ? 24.719 -2.104 -6.746 1 83.5 18 PRO B C 1
ATOM 1571 O O . PRO B 1 18 ? 23.703 -1.921 -6.074 1 83.5 18 PRO B O 1
ATOM 1574 N N . ALA B 1 19 ? 25.891 -2.049 -6.277 1 85.69 19 ALA B N 1
ATOM 1575 C CA . ALA B 1 19 ? 26.062 -1.697 -4.871 1 85.69 19 ALA B CA 1
ATOM 1576 C C . ALA B 1 19 ? 25.625 -0.26 -4.602 1 85.69 19 ALA B C 1
ATOM 1578 O O . ALA B 1 19 ? 25.016 0.03 -3.568 1 85.69 19 ALA B O 1
ATOM 1579 N N . GLN B 1 20 ? 25.984 0.647 -5.484 1 88.88 20 GLN B N 1
ATOM 1580 C CA . GLN B 1 20 ? 25.594 2.047 -5.359 1 88.88 20 GLN B CA 1
ATOM 1581 C C . GLN B 1 20 ? 24.078 2.205 -5.461 1 88.88 20 GLN B C 1
ATOM 1583 O O . GLN B 1 20 ? 23.484 3.016 -4.742 1 88.88 20 GLN B O 1
ATOM 1588 N N . ALA B 1 21 ? 23.5 1.461 -6.359 1 91.12 21 ALA B N 1
ATOM 1589 C CA . ALA B 1 21 ? 22.047 1.482 -6.512 1 91.12 21 ALA B CA 1
ATOM 1590 C C . ALA B 1 21 ? 21.359 1.011 -5.238 1 91.12 21 ALA B C 1
ATOM 1592 O O . ALA B 1 21 ? 20.344 1.576 -4.832 1 91.12 21 ALA B O 1
ATOM 1593 N N . ARG B 1 22 ? 21.922 0.063 -4.633 1 91.25 22 ARG B N 1
ATOM 1594 C CA . ARG B 1 22 ? 21.359 -0.463 -3.391 1 91.25 22 ARG B CA 1
ATOM 1595 C C . ARG B 1 22 ? 21.484 0.557 -2.264 1 91.25 22 ARG B C 1
ATOM 1597 O O . ARG B 1 22 ? 20.547 0.726 -1.47 1 91.25 22 ARG B O 1
ATOM 1604 N N . ASP B 1 23 ? 22.625 1.153 -2.199 1 93.62 23 ASP B N 1
ATOM 1605 C CA . ASP B 1 23 ? 22.828 2.182 -1.182 1 93.62 23 ASP B CA 1
ATOM 1606 C C . ASP B 1 23 ? 21.812 3.32 -1.356 1 93.62 23 ASP B C 1
ATOM 1608 O O . ASP B 1 23 ? 21.266 3.818 -0.377 1 93.62 23 ASP B O 1
ATOM 1612 N N . ALA B 1 24 ? 21.672 3.723 -2.592 1 95.62 24 ALA B N 1
ATOM 1613 C CA . ALA B 1 24 ? 20.719 4.785 -2.898 1 95.62 24 ALA B CA 1
ATOM 1614 C C . ALA B 1 24 ? 19.312 4.375 -2.504 1 95.62 24 ALA B C 1
ATOM 1616 O O . ALA B 1 24 ? 18.578 5.164 -1.902 1 95.62 24 ALA B O 1
ATOM 1617 N N . ALA B 1 25 ? 18.969 3.162 -2.807 1 96.5 25 ALA B N 1
ATOM 1618 C CA . ALA B 1 25 ? 17.641 2.652 -2.447 1 96.5 25 ALA B CA 1
ATOM 1619 C C . ALA B 1 25 ? 17.469 2.617 -0.933 1 96.5 25 ALA B C 1
ATOM 1621 O O . ALA B 1 25 ? 16.391 2.951 -0.421 1 96.5 25 ALA B O 1
ATOM 1622 N N . ASP B 1 26 ? 18.469 2.238 -0.249 1 96.56 26 ASP B N 1
ATOM 1623 C CA . ASP B 1 26 ? 18.406 2.197 1.209 1 96.56 26 ASP B CA 1
ATOM 1624 C C . ASP B 1 26 ? 18.234 3.598 1.791 1 96.56 26 ASP B C 1
ATOM 1626 O O . ASP B 1 26 ? 17.5 3.785 2.766 1 96.56 26 ASP B O 1
ATOM 1630 N N . ALA B 1 27 ? 18.922 4.531 1.244 1 97.81 27 ALA B N 1
ATOM 1631 C CA . ALA B 1 27 ? 18.766 5.914 1.687 1 97.81 27 ALA B CA 1
ATOM 1632 C C . ALA B 1 27 ? 17.328 6.395 1.505 1 97.81 27 ALA B C 1
ATOM 1634 O O . ALA B 1 27 ? 16.781 7.082 2.371 1 97.81 27 ALA B O 1
ATOM 1635 N N . VAL B 1 28 ? 16.734 6.055 0.389 1 98.56 28 VAL B N 1
ATOM 1636 C CA . VAL B 1 28 ? 15.352 6.434 0.092 1 98.56 28 VAL B CA 1
ATOM 1637 C C . VAL B 1 28 ? 14.406 5.77 1.093 1 98.56 28 VAL B C 1
ATOM 1639 O O . VAL B 1 28 ? 13.547 6.434 1.676 1 98.56 28 VAL B O 1
ATOM 1642 N N . ARG B 1 29 ? 14.602 4.48 1.316 1 98.5 29 ARG B N 1
ATOM 1643 C CA . ARG B 1 29 ? 13.766 3.766 2.277 1 98.5 29 ARG B CA 1
ATOM 1644 C C . ARG B 1 29 ? 13.883 4.383 3.666 1 98.5 29 ARG B C 1
ATOM 1646 O O . ARG B 1 29 ? 12.875 4.582 4.348 1 98.5 29 ARG B O 1
ATOM 1653 N N . ASN B 1 30 ? 15.055 4.707 4.016 1 98.25 30 ASN B N 1
ATOM 1654 C CA . ASN B 1 30 ? 15.281 5.332 5.316 1 98.25 30 ASN B CA 1
ATOM 1655 C C . ASN B 1 30 ? 14.562 6.676 5.422 1 98.25 30 ASN B C 1
ATOM 1657 O O . ASN B 1 30 ? 13.953 6.977 6.449 1 98.25 30 ASN B O 1
ATOM 1661 N N . ALA B 1 31 ? 14.656 7.465 4.414 1 98.69 31 ALA B N 1
ATOM 1662 C CA . ALA B 1 31 ? 14 8.766 4.426 1 98.69 31 ALA B CA 1
ATOM 1663 C C . ALA B 1 31 ? 12.492 8.625 4.594 1 98.69 31 ALA B C 1
ATOM 1665 O O . ALA B 1 31 ? 11.867 9.367 5.359 1 98.69 31 ALA B O 1
ATOM 1666 N N . ILE B 1 32 ? 11.875 7.668 3.916 1 98.81 32 ILE B N 1
ATOM 1667 C CA . ILE B 1 32 ? 10.43 7.473 3.959 1 98.81 32 ILE B CA 1
ATOM 1668 C C . ILE B 1 32 ? 10 7.059 5.367 1 98.81 32 ILE B C 1
ATOM 1670 O O . ILE B 1 32 ? 9.07 7.633 5.934 1 98.81 32 ILE B O 1
ATOM 1674 N N . TYR B 1 33 ? 10.695 6.133 5.938 1 98.75 33 TYR B N 1
ATOM 1675 C CA . TYR B 1 33 ? 10.312 5.656 7.262 1 98.75 33 TYR B CA 1
ATOM 1676 C C . TYR B 1 33 ? 10.602 6.711 8.328 1 98.75 33 TYR B C 1
ATOM 1678 O O . TYR B 1 33 ? 9.844 6.855 9.289 1 98.75 33 TYR B O 1
ATOM 1686 N N . ARG B 1 34 ? 11.695 7.414 8.18 1 98.44 34 ARG B N 1
ATOM 1687 C CA . ARG B 1 34 ? 11.969 8.5 9.109 1 98.44 34 ARG B CA 1
ATOM 1688 C C . ARG B 1 34 ? 10.883 9.57 9.039 1 98.44 34 ARG B C 1
ATOM 1690 O O . ARG B 1 34 ? 10.453 10.094 10.07 1 98.44 34 ARG B O 1
ATOM 1697 N N . ALA B 1 35 ? 10.461 9.922 7.848 1 98.56 35 ALA B N 1
ATOM 1698 C CA . ALA B 1 35 ? 9.375 10.875 7.699 1 98.56 35 ALA B CA 1
ATOM 1699 C C . ALA B 1 35 ? 8.125 10.414 8.438 1 98.56 35 ALA B C 1
ATOM 1701 O O . ALA B 1 35 ? 7.457 11.203 9.109 1 98.56 35 ALA B O 1
ATOM 1702 N N . THR B 1 36 ? 7.82 9.109 8.32 1 98.25 36 THR B N 1
ATOM 1703 C CA . THR B 1 36 ? 6.668 8.531 9 1 98.25 36 THR B CA 1
ATOM 1704 C C . THR B 1 36 ? 6.777 8.719 10.516 1 98.25 36 THR B C 1
ATOM 1706 O O . THR B 1 36 ? 5.836 9.188 11.156 1 98.25 36 THR B O 1
ATOM 1709 N N . ILE B 1 37 ? 7.941 8.43 11.055 1 98.19 37 ILE B N 1
ATOM 1710 C CA . ILE B 1 37 ? 8.188 8.523 12.492 1 98.19 37 ILE B CA 1
ATOM 1711 C C . ILE B 1 37 ? 8.055 9.977 12.945 1 98.19 37 ILE B C 1
ATOM 1713 O O . ILE B 1 37 ? 7.43 10.258 13.969 1 98.19 37 ILE B O 1
ATOM 1717 N N . LEU B 1 38 ? 8.617 10.867 12.195 1 97.31 38 LEU B N 1
ATOM 1718 C CA . LEU B 1 38 ? 8.594 12.281 12.547 1 97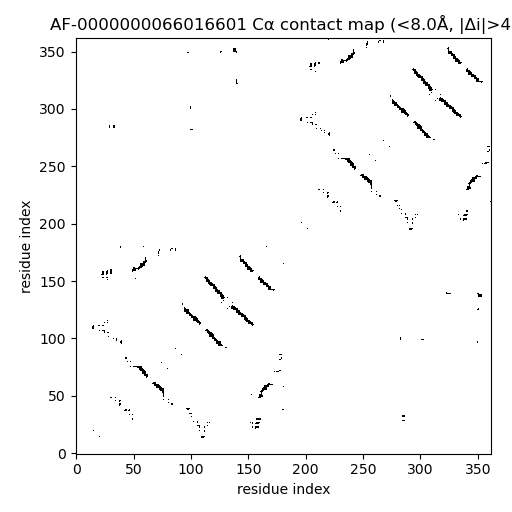.31 38 LEU B CA 1
ATOM 1719 C C . LEU B 1 38 ? 7.172 12.836 12.477 1 97.31 38 LEU B C 1
ATOM 1721 O O . LEU B 1 38 ? 6.766 13.617 13.336 1 97.31 38 LEU B O 1
ATOM 1725 N N . LEU B 1 39 ? 6.359 12.516 11.484 1 95.56 39 LEU B N 1
ATOM 1726 C CA . LEU B 1 39 ? 4.965 12.938 11.383 1 95.56 39 LEU B CA 1
ATOM 1727 C C . LEU B 1 39 ? 4.148 12.414 12.555 1 95.56 39 LEU B C 1
ATOM 1729 O O . LEU B 1 39 ? 3.365 13.156 13.156 1 95.56 39 LEU B O 1
ATOM 1733 N N . ASP B 1 40 ? 4.359 11.156 12.961 1 94.5 40 ASP B N 1
ATOM 1734 C CA . ASP B 1 40 ? 3.639 10.555 14.078 1 94.5 40 ASP B CA 1
ATOM 1735 C C . ASP B 1 40 ? 3.938 11.297 15.383 1 94.5 40 ASP B C 1
ATOM 1737 O O . ASP B 1 40 ? 3.068 11.422 16.25 1 94.5 40 ASP B O 1
ATOM 1741 N N . SER B 1 41 ? 5.148 11.805 15.461 1 93.69 41 SER B N 1
ATOM 1742 C CA . SER B 1 41 ? 5.594 12.484 16.672 1 93.69 41 SER B CA 1
ATOM 1743 C C . SER B 1 41 ? 5.359 13.992 16.578 1 93.69 41 SER B C 1
ATOM 1745 O O . SER B 1 41 ? 5.758 14.742 17.469 1 93.69 41 SER B O 1
ATOM 1747 N N . GLN B 1 42 ? 4.805 14.391 15.484 1 90.56 42 GLN B N 1
ATOM 1748 C CA . GLN B 1 42 ? 4.508 15.797 15.219 1 90.56 42 GLN B CA 1
ATOM 1749 C C . GLN B 1 42 ? 5.762 16.656 15.32 1 90.56 42 GLN B C 1
ATOM 1751 O O . GLN B 1 42 ? 5.727 17.75 15.883 1 90.56 42 GLN B O 1
ATOM 1756 N N . LYS B 1 43 ? 6.887 16.094 14.953 1 93.94 43 LYS B N 1
ATOM 1757 C CA . LYS B 1 43 ? 8.141 16.828 14.812 1 93.94 43 LYS B CA 1
ATOM 1758 C C . LYS B 1 43 ? 8.258 17.453 13.43 1 93.94 43 LYS B C 1
ATOM 1760 O O . LYS B 1 43 ? 9.055 17.016 12.602 1 93.94 43 LYS B O 1
ATOM 1765 N N . TRP B 1 44 ? 7.555 18.5 13.195 1 93.38 44 TRP B N 1
ATOM 1766 C CA . TRP B 1 44 ? 7.27 19.078 11.891 1 93.38 44 TRP B CA 1
ATOM 1767 C C . TRP B 1 44 ? 8.531 19.672 11.266 1 93.38 44 TRP B C 1
ATOM 1769 O O . TRP B 1 44 ? 8.781 19.5 10.07 1 93.38 44 TRP B O 1
ATOM 1779 N N . ASP B 1 45 ? 9.352 20.344 12.016 1 94.88 45 ASP B N 1
ATOM 1780 C CA . ASP B 1 45 ? 10.562 20.953 11.477 1 94.88 45 ASP B CA 1
ATOM 1781 C C . ASP B 1 45 ? 11.555 19.891 11.008 1 94.88 45 ASP B C 1
ATOM 1783 O O . ASP B 1 45 ? 12.188 20.047 9.961 1 94.88 45 ASP B O 1
ATOM 1787 N N . GLU B 1 46 ? 11.688 18.875 11.805 1 97.38 46 GLU B N 1
ATOM 1788 C CA . GLU B 1 46 ? 12.57 17.781 11.43 1 97.38 46 GLU B CA 1
ATOM 1789 C C . GLU B 1 46 ? 12.062 17.062 10.18 1 97.38 46 GLU B C 1
ATOM 1791 O O . GLU B 1 46 ? 12.859 16.594 9.359 1 97.38 46 GLU B O 1
ATOM 1796 N N . TRP B 1 47 ? 10.75 16.922 10.078 1 97.56 47 TRP B N 1
ATOM 1797 C CA . TRP B 1 47 ? 10.156 16.359 8.875 1 97.56 47 TRP B CA 1
ATOM 1798 C C . TRP B 1 47 ? 10.461 17.219 7.656 1 97.56 47 TRP B C 1
ATOM 1800 O O . TRP B 1 47 ? 10.883 16.703 6.617 1 97.56 47 TRP B O 1
ATOM 1810 N N . LEU B 1 48 ? 10.328 18.5 7.82 1 97.31 48 LEU B N 1
ATOM 1811 C CA . LEU B 1 48 ? 10.586 19.422 6.707 1 97.31 48 LEU B CA 1
ATOM 1812 C C . LEU B 1 48 ? 12.062 19.391 6.316 1 97.31 48 LEU B C 1
ATOM 1814 O O . LEU B 1 48 ? 12.406 19.609 5.152 1 97.31 48 LEU B O 1
ATOM 1818 N N . ALA B 1 49 ? 12.914 19.109 7.25 1 97.56 49 ALA B N 1
ATOM 1819 C CA . ALA B 1 49 ? 14.344 19.047 6.984 1 97.56 49 ALA B CA 1
ATOM 1820 C C . ALA B 1 49 ? 14.688 17.875 6.062 1 97.56 49 ALA B C 1
ATOM 1822 O O . ALA B 1 49 ? 15.766 17.844 5.473 1 97.56 49 ALA B O 1
ATOM 1823 N N . LEU B 1 50 ? 13.852 16.906 5.938 1 98.19 50 LEU B N 1
ATOM 1824 C CA . LEU B 1 50 ? 14.039 15.805 5 1 98.19 50 LEU B CA 1
ATOM 1825 C C . LEU B 1 50 ? 13.664 16.219 3.586 1 98.19 50 LEU B C 1
ATOM 1827 O O . LEU B 1 50 ? 13.875 15.477 2.631 1 98.19 50 LEU B O 1
ATOM 1831 N N . CYS B 1 51 ? 13.086 17.422 3.471 1 98.38 51 CYS B N 1
ATOM 1832 C CA . CYS B 1 51 ? 12.562 17.891 2.189 1 98.38 51 CYS B CA 1
ATOM 1833 C C . CYS B 1 51 ? 13.5 18.906 1.557 1 98.38 51 CYS B C 1
ATOM 1835 O O . CYS B 1 51 ? 14.055 19.766 2.252 1 98.38 51 CYS B O 1
ATOM 1837 N N . ALA B 1 52 ? 13.656 18.812 0.285 1 98.31 52 ALA B N 1
ATOM 1838 C CA . ALA B 1 52 ? 14.469 19.766 -0.465 1 98.31 52 ALA B CA 1
ATOM 1839 C C . ALA B 1 52 ? 13.836 21.156 -0.458 1 98.31 52 ALA B C 1
ATOM 1841 O O . ALA B 1 52 ? 12.656 21.297 -0.146 1 98.31 52 ALA B O 1
ATOM 1842 N N . ASP B 1 53 ? 14.531 22.125 -0.866 1 97.25 53 ASP B N 1
ATOM 1843 C CA . ASP B 1 53 ? 14.07 23.5 -0.877 1 97.25 53 ASP B CA 1
ATOM 1844 C C . ASP B 1 53 ? 12.898 23.688 -1.842 1 97.25 53 ASP B C 1
ATOM 1846 O O . ASP B 1 53 ? 11.984 24.469 -1.583 1 97.25 53 ASP B O 1
ATOM 1850 N N . ASN B 1 54 ? 12.977 22.969 -2.914 1 97.88 54 ASN B N 1
ATOM 1851 C CA . ASN B 1 54 ? 11.945 23.094 -3.938 1 97.88 54 ASN B CA 1
ATOM 1852 C C . ASN B 1 54 ? 10.836 22.062 -3.74 1 97.88 54 ASN B C 1
ATOM 1854 O O . ASN B 1 54 ? 10.109 21.75 -4.68 1 97.88 54 ASN B O 1
ATOM 1858 N N . PHE B 1 55 ? 10.797 21.547 -2.551 1 98.5 55 PHE B N 1
ATOM 1859 C CA . PHE B 1 55 ? 9.828 20.5 -2.225 1 98.5 55 PHE B CA 1
ATOM 1860 C C . PHE B 1 55 ? 8.406 20.984 -2.504 1 98.5 55 PHE B C 1
ATOM 1862 O O . PHE B 1 55 ? 8.055 22.125 -2.186 1 98.5 55 PHE B O 1
ATOM 1869 N N . VAL B 1 56 ? 7.605 20.062 -3.123 1 98.56 56 VAL B N 1
ATOM 1870 C CA . VAL B 1 56 ? 6.184 20.297 -3.365 1 98.56 56 VAL B CA 1
ATOM 1871 C C . VAL B 1 56 ? 5.367 19.172 -2.713 1 98.56 56 VAL B C 1
ATOM 1873 O O . VAL B 1 56 ? 5.703 18 -2.832 1 98.56 56 VAL B O 1
ATOM 1876 N N . TYR B 1 57 ? 4.285 19.531 -2.07 1 97.81 57 TYR B N 1
ATOM 1877 C CA . TYR B 1 57 ? 3.449 18.594 -1.327 1 97.81 57 TYR B CA 1
ATOM 1878 C C . TYR B 1 57 ? 1.993 18.688 -1.768 1 97.81 57 TYR B C 1
ATOM 1880 O O . TYR B 1 57 ? 1.441 19.797 -1.86 1 97.81 57 TYR B O 1
ATOM 1888 N N . ASP B 1 58 ? 1.389 17.5 -2.021 1 96.19 58 ASP B N 1
ATOM 1889 C CA . ASP B 1 58 ? -0.015 17.438 -2.418 1 96.19 58 ASP B CA 1
ATOM 1890 C C . ASP B 1 58 ? -0.772 16.391 -1.614 1 96.19 58 ASP B C 1
ATOM 1892 O O . ASP B 1 58 ? -0.246 15.305 -1.352 1 96.19 58 ASP B O 1
ATOM 1896 N N . ILE B 1 59 ? -1.958 16.703 -1.231 1 95.75 59 ILE B N 1
ATOM 1897 C CA . ILE B 1 59 ? -2.953 15.727 -0.801 1 95.75 59 ILE B CA 1
ATOM 1898 C C . ILE B 1 59 ? -4.137 15.734 -1.766 1 95.75 59 ILE B C 1
ATOM 1900 O O . ILE B 1 59 ? -4.809 16.766 -1.922 1 95.75 59 ILE B O 1
ATOM 1904 N N . LYS B 1 60 ? -4.332 14.594 -2.363 1 93.44 60 LYS B N 1
ATOM 1905 C CA . LYS B 1 60 ? -5.383 14.5 -3.373 1 93.44 60 LYS B CA 1
ATOM 1906 C C . LYS B 1 60 ? -6.223 13.242 -3.178 1 93.44 60 LYS B C 1
ATOM 1908 O O . LYS B 1 60 ? -5.77 12.281 -2.557 1 93.44 60 LYS B O 1
ATOM 1913 N N . ALA B 1 61 ? -7.445 13.266 -3.666 1 90.19 61 ALA B N 1
ATOM 1914 C CA . ALA B 1 61 ? -8.305 12.086 -3.785 1 90.19 61 ALA B CA 1
ATOM 1915 C C . ALA B 1 61 ? -9.133 12.141 -5.066 1 90.19 61 ALA B C 1
ATOM 1917 O O . ALA B 1 61 ? -9.594 13.211 -5.469 1 90.19 61 ALA B O 1
ATOM 1918 N N . TRP B 1 62 ? -9.312 10.969 -5.641 1 87.19 62 TRP B N 1
ATOM 1919 C CA . TRP B 1 62 ? -10.172 10.898 -6.82 1 87.19 62 TRP B CA 1
ATOM 1920 C C . TRP B 1 62 ? -11.641 11.062 -6.438 1 87.19 62 TRP B C 1
ATOM 1922 O O . TRP B 1 62 ? -12.102 10.477 -5.461 1 87.19 62 TRP B O 1
ATOM 1932 N N . SER B 1 63 ? -12.289 11.922 -7.203 1 80.44 63 SER B N 1
ATOM 1933 C CA . SER B 1 63 ? -13.727 12.102 -7.031 1 80.44 63 SER B CA 1
ATOM 1934 C C . SER B 1 63 ? -14.5 11.578 -8.234 1 80.44 63 SER B C 1
ATOM 1936 O O . SER B 1 63 ? -14.484 12.195 -9.305 1 80.44 63 SER B O 1
ATOM 1938 N N . PRO B 1 64 ? -15.133 10.453 -8.031 1 76.31 64 PRO B N 1
ATOM 1939 C CA . PRO B 1 64 ? -15.922 9.93 -9.156 1 76.31 64 PRO B CA 1
ATOM 1940 C C . PRO B 1 64 ? -17.078 10.844 -9.531 1 76.31 64 PRO B C 1
ATOM 1942 O O . PRO B 1 64 ? -17.516 10.859 -10.695 1 76.31 64 PRO B O 1
ATOM 1945 N N . GLU B 1 65 ? -17.578 11.648 -8.609 1 74.62 65 GLU B N 1
ATOM 1946 C CA . GLU B 1 65 ? -18.719 12.523 -8.828 1 74.62 65 GLU B CA 1
ATOM 1947 C C . GLU B 1 65 ? -18.391 13.617 -9.836 1 74.62 65 GLU B C 1
ATOM 1949 O O . GLU B 1 65 ? -19.234 14.008 -10.641 1 74.62 65 GLU B O 1
ATOM 1954 N N . ILE B 1 66 ? -17.188 14.07 -9.789 1 77.94 66 ILE B N 1
ATOM 1955 C CA . ILE B 1 66 ? -16.812 15.188 -10.656 1 77.94 66 ILE B CA 1
ATOM 1956 C C . ILE B 1 66 ? -15.766 14.727 -11.664 1 77.94 66 ILE B C 1
ATOM 1958 O O . ILE B 1 66 ? -15.305 15.516 -12.492 1 77.94 66 ILE B O 1
ATOM 1962 N N . ASN B 1 67 ? -15.312 13.414 -11.547 1 81.94 67 ASN B N 1
ATOM 1963 C CA . ASN B 1 67 ? -14.367 12.758 -12.438 1 81.94 67 ASN B CA 1
ATOM 1964 C C . ASN B 1 67 ? -13.039 13.508 -12.5 1 81.94 67 ASN B C 1
ATOM 1966 O O . ASN B 1 67 ? -12.508 13.75 -13.586 1 81.94 67 ASN B O 1
ATOM 1970 N N . TYR B 1 68 ? -12.711 14.062 -11.422 1 86.12 68 TYR B N 1
ATOM 1971 C CA . TYR B 1 68 ? -11.453 14.805 -11.289 1 86.12 68 TYR B CA 1
ATOM 1972 C C . TYR B 1 68 ? -10.844 14.609 -9.906 1 86.12 68 TYR B C 1
ATOM 1974 O O . TYR B 1 68 ? -11.547 14.234 -8.961 1 86.12 68 TYR B O 1
ATOM 1982 N N . ASP B 1 69 ? -9.516 14.82 -9.844 1 88.44 69 ASP B N 1
ATOM 1983 C CA . ASP B 1 69 ? -8.844 14.773 -8.547 1 88.44 69 ASP B CA 1
ATOM 1984 C C . ASP B 1 69 ? -9.18 16 -7.711 1 88.44 69 ASP B C 1
ATOM 1986 O O . ASP B 1 69 ? -8.969 17.141 -8.148 1 88.44 69 ASP B O 1
ATOM 1990 N N . MET B 1 70 ? -9.711 15.766 -6.605 1 87.75 70 MET B N 1
ATOM 1991 C CA . MET B 1 70 ? -9.828 16.828 -5.605 1 87.75 70 MET B CA 1
ATOM 1992 C C . MET B 1 70 ? -8.492 17.062 -4.91 1 87.75 70 MET B C 1
ATOM 1994 O O . MET B 1 70 ? -7.801 16.109 -4.539 1 87.75 70 MET B O 1
ATOM 1998 N N . THR B 1 71 ? -8.156 18.312 -4.797 1 90.75 71 THR B N 1
ATOM 1999 C CA . THR B 1 71 ? -6.941 18.672 -4.066 1 90.75 71 THR B CA 1
ATOM 2000 C C . THR B 1 71 ? -7.289 19.219 -2.686 1 90.75 71 THR B C 1
ATOM 2002 O O . THR B 1 71 ? -7.98 20.234 -2.57 1 90.75 71 THR B O 1
ATOM 2005 N N . TYR B 1 72 ? -6.848 18.547 -1.696 1 90 72 TYR B N 1
ATOM 2006 C CA . TYR B 1 72 ? -7.094 19 -0.329 1 90 72 TYR B CA 1
ATOM 2007 C C . TYR B 1 72 ? -6.027 19.984 0.126 1 90 72 TYR B C 1
ATOM 2009 O O . TYR B 1 72 ? -6.301 20.875 0.934 1 90 72 TYR B O 1
ATOM 2017 N N . LEU B 1 73 ? -4.812 19.75 -0.347 1 91.25 73 LEU B N 1
ATOM 2018 C CA . LEU B 1 73 ? -3.678 20.609 -0.017 1 91.25 73 LEU B CA 1
ATOM 2019 C C . LEU B 1 73 ? -2.652 20.609 -1.146 1 91.25 73 LEU B C 1
ATOM 2021 O O . LEU B 1 73 ? -2.336 19.562 -1.705 1 91.25 73 LEU B O 1
ATOM 2025 N N . HIS B 1 74 ? -2.277 21.75 -1.533 1 94.06 74 HIS B N 1
ATOM 2026 C CA . HIS B 1 74 ? -1.125 21.984 -2.395 1 94.06 74 HIS B CA 1
ATOM 2027 C C . HIS B 1 74 ? -0.202 23.047 -1.8 1 94.06 74 HIS B C 1
ATOM 2029 O O . HIS B 1 74 ? -0.655 24.125 -1.425 1 94.06 74 HIS B O 1
ATOM 2035 N N . GLY B 1 75 ? 1.09 22.703 -1.703 1 94.94 75 GLY B N 1
ATOM 2036 C CA . GLY B 1 75 ? 1.965 23.719 -1.123 1 94.94 75 GLY B CA 1
ATOM 2037 C C . GLY B 1 75 ? 3.436 23.453 -1.391 1 94.94 75 GLY B C 1
ATOM 2038 O O . GLY B 1 75 ? 3.852 22.297 -1.529 1 94.94 75 GLY B O 1
ATOM 2039 N N . SER B 1 76 ? 4.121 24.531 -1.44 1 97.56 76 SER B N 1
ATOM 2040 C CA . SER B 1 76 ? 5.578 24.469 -1.447 1 97.56 76 SER B CA 1
ATOM 2041 C C . SER B 1 76 ? 6.129 24.234 -0.045 1 97.56 76 SER B C 1
ATOM 2043 O O . SER B 1 76 ? 5.379 24.266 0.934 1 97.56 76 SER B O 1
ATOM 2045 N N . ARG B 1 77 ? 7.422 24.016 -0.057 1 97.31 77 ARG B N 1
ATOM 2046 C CA . ARG B 1 77 ? 8.07 23.875 1.244 1 97.31 77 ARG B CA 1
ATOM 2047 C C . ARG B 1 77 ? 7.785 25.078 2.129 1 97.31 77 ARG B C 1
ATOM 2049 O O . ARG B 1 77 ? 7.48 24.938 3.314 1 97.31 77 ARG B O 1
ATOM 2056 N N . LYS B 1 78 ? 7.859 26.281 1.579 1 96.5 78 LYS B N 1
ATOM 2057 C CA . LYS B 1 78 ? 7.605 27.516 2.322 1 96.5 78 LYS B CA 1
ATOM 2058 C C . LYS B 1 78 ? 6.164 27.562 2.818 1 96.5 78 LYS B C 1
ATOM 2060 O O . LYS B 1 78 ? 5.91 27.984 3.947 1 96.5 78 LYS B O 1
ATOM 2065 N N . ASP B 1 79 ? 5.289 27.219 1.993 1 94.5 79 ASP B N 1
ATOM 2066 C CA . ASP B 1 79 ? 3.885 27.172 2.395 1 94.5 79 ASP B CA 1
ATOM 2067 C C . ASP B 1 79 ? 3.689 26.25 3.594 1 94.5 79 ASP B C 1
ATOM 2069 O O . ASP B 1 79 ? 2.947 26.578 4.523 1 94.5 79 ASP B O 1
ATOM 2073 N N . LEU B 1 80 ? 4.367 25.078 3.539 1 94.94 80 LEU B N 1
ATOM 2074 C CA . LEU B 1 80 ? 4.238 24.109 4.617 1 94.94 80 LEU B CA 1
ATOM 2075 C C . LEU B 1 80 ? 4.844 24.641 5.91 1 94.94 80 LEU B C 1
ATOM 2077 O O . LEU B 1 80 ? 4.312 24.391 6.996 1 94.94 80 LEU B O 1
ATOM 2081 N N . GLU B 1 81 ? 5.922 25.312 5.758 1 93.94 81 GLU B N 1
ATOM 2082 C CA . GLU B 1 81 ? 6.512 25.953 6.934 1 93.94 81 GLU B CA 1
ATOM 2083 C C . GLU B 1 81 ? 5.52 26.891 7.609 1 93.94 81 GLU B C 1
ATOM 2085 O O . GLU B 1 81 ? 5.379 26.891 8.836 1 93.94 81 GLU B O 1
ATOM 2090 N N . ALA B 1 82 ? 4.875 27.703 6.836 1 92.25 82 ALA B N 1
ATOM 2091 C CA . ALA B 1 82 ? 3.883 28.641 7.355 1 92.25 82 ALA B CA 1
ATOM 2092 C C . ALA B 1 82 ? 2.709 27.891 7.988 1 92.25 82 ALA B C 1
ATOM 2094 O O . ALA B 1 82 ? 2.23 28.281 9.062 1 92.25 82 ALA B O 1
ATOM 2095 N N . LEU B 1 83 ? 2.279 26.875 7.348 1 88.12 83 LEU B N 1
ATOM 2096 C CA . LEU B 1 83 ? 1.159 26.078 7.84 1 88.12 83 LEU B CA 1
ATOM 2097 C C . LEU B 1 83 ? 1.49 25.453 9.188 1 88.12 83 LEU B C 1
ATOM 2099 O O . LEU B 1 83 ? 0.679 25.5 10.117 1 88.12 83 LEU B O 1
ATOM 2103 N N . ILE B 1 84 ? 2.654 24.828 9.273 1 87.69 84 ILE B N 1
ATOM 2104 C CA . ILE B 1 84 ? 3.105 24.141 10.477 1 87.69 84 ILE B CA 1
ATOM 2105 C C . ILE B 1 84 ? 3.158 25.109 11.648 1 87.69 84 ILE B C 1
ATOM 2107 O O . ILE B 1 84 ? 2.842 24.734 12.781 1 87.69 84 ILE B O 1
ATOM 2111 N N . ARG B 1 85 ? 3.518 26.344 11.477 1 86.88 85 ARG B N 1
ATOM 2112 C CA . ARG B 1 85 ? 3.602 27.359 12.523 1 86.88 85 ARG B CA 1
ATOM 2113 C C . ARG B 1 85 ? 2.225 27.656 13.102 1 86.88 85 ARG B C 1
ATOM 2115 O O . ARG B 1 85 ? 2.105 28.094 14.25 1 86.88 85 ARG B O 1
ATOM 2122 N N . LEU B 1 86 ? 1.196 27.375 12.352 1 81.88 86 LEU B N 1
ATOM 2123 C CA . LEU B 1 86 ? -0.172 27.688 12.75 1 81.88 86 LEU B CA 1
ATOM 2124 C C . LEU B 1 86 ? -0.813 26.484 13.453 1 81.88 86 LEU B C 1
ATOM 2126 O O . LEU B 1 86 ? -1.861 26.625 14.094 1 81.88 86 LEU B O 1
ATOM 2130 N N . LEU B 1 87 ? -0.195 25.297 13.398 1 77.75 87 LEU B N 1
ATOM 2131 C CA . LEU B 1 87 ? -0.817 24.062 13.875 1 77.75 87 LEU B CA 1
ATOM 2132 C C . LEU B 1 87 ? -1.026 24.109 15.391 1 77.75 87 LEU B C 1
ATOM 2134 O O . LEU B 1 87 ? -2.098 23.75 15.883 1 77.75 87 LEU B O 1
ATOM 2138 N N . PRO B 1 88 ? -0 24.469 16.281 1 64.31 88 PRO B N 1
ATOM 2139 C CA . PRO B 1 88 ? -0.271 24.547 17.719 1 64.31 88 PRO B CA 1
ATOM 2140 C C . PRO B 1 88 ? -1.437 25.469 18.047 1 64.31 88 PRO B C 1
ATOM 2142 O O . PRO B 1 88 ? -2.109 25.266 19.062 1 64.31 88 PRO B O 1
ATOM 2145 N N . LYS B 1 89 ? -1.654 26.531 17.359 1 58.69 89 LYS B N 1
ATOM 2146 C CA . LYS B 1 89 ? -2.664 27.547 17.641 1 58.69 89 LYS B CA 1
ATOM 2147 C C . LYS B 1 89 ? -4.062 27.031 17.312 1 58.69 89 LYS B C 1
ATOM 2149 O O . LYS B 1 89 ? -5.059 27.625 17.75 1 58.69 89 LYS B O 1
ATOM 2154 N N . HIS B 1 90 ? -4.113 26.203 16.547 1 54.69 90 HIS B N 1
ATOM 2155 C CA . HIS B 1 90 ? -5.402 25.641 16.172 1 54.69 90 HIS B CA 1
ATOM 2156 C C . HIS B 1 90 ? -5.809 24.531 17.141 1 54.69 90 HIS B C 1
ATOM 2158 O O . HIS B 1 90 ? -4.969 23.734 17.578 1 54.69 90 HIS B O 1
ATOM 2164 N N . ASN B 1 91 ? -6.75 24.953 18.328 1 47.31 91 ASN B N 1
ATOM 2165 C CA . ASN B 1 91 ? -7.367 24.062 19.297 1 47.31 91 ASN B CA 1
ATOM 2166 C C . ASN B 1 91 ? -7.414 22.625 18.781 1 47.31 91 ASN B C 1
ATOM 2168 O O . ASN B 1 91 ? -8.336 22.25 18.047 1 47.31 91 ASN B O 1
ATOM 2172 N N . THR B 1 92 ? -6.406 22.047 18.375 1 49.03 92 THR B N 1
ATOM 2173 C CA . THR B 1 92 ? -6.43 20.734 17.734 1 49.03 92 THR B CA 1
ATOM 2174 C C . THR B 1 92 ? -7.051 19.703 18.656 1 49.03 92 THR B C 1
ATOM 2176 O O . THR B 1 92 ? -6.414 19.25 19.609 1 49.03 92 THR B O 1
ATOM 2179 N N . ASP B 1 93 ? -8.102 19.891 19.25 1 52.44 93 ASP B N 1
ATOM 2180 C CA . ASP B 1 93 ? -8.953 18.766 19.641 1 52.44 93 ASP B CA 1
ATOM 2181 C C . ASP B 1 93 ? -8.742 17.578 18.719 1 52.44 93 ASP B C 1
ATOM 2183 O O . ASP B 1 93 ? -9.602 16.688 18.625 1 52.44 93 ASP B O 1
ATOM 2187 N N . HIS B 1 94 ? -7.566 17.484 18.141 1 63.91 94 HIS B N 1
ATOM 2188 C CA . HIS B 1 94 ? -7.551 16.438 17.125 1 63.91 94 HIS B CA 1
ATOM 2189 C C . HIS B 1 94 ? -6.883 15.172 17.656 1 63.91 94 HIS B C 1
ATOM 2191 O O . HIS B 1 94 ? -5.852 15.25 18.328 1 63.91 94 HIS B O 1
ATOM 2197 N N . SER B 1 95 ? -7.586 14.195 17.766 1 77.19 95 SER B N 1
ATOM 2198 C CA . SER B 1 95 ? -7.098 12.844 18.031 1 77.19 95 SER B CA 1
ATOM 2199 C C . SER B 1 95 ? -5.793 12.57 17.297 1 77.19 95 SER B C 1
ATOM 2201 O O . SER B 1 95 ? -5.652 12.93 16.125 1 77.19 95 SER B O 1
ATOM 2203 N N . PRO B 1 96 ? -4.777 12.266 18.141 1 85.44 96 PRO B N 1
ATOM 2204 C CA . PRO B 1 96 ? -3.51 11.922 17.484 1 85.44 96 PRO B CA 1
ATOM 2205 C C . PRO B 1 96 ? -3.689 10.977 16.297 1 85.44 96 PRO B C 1
ATOM 2207 O O . PRO B 1 96 ? -4.574 10.117 16.312 1 85.44 96 PRO B O 1
ATOM 2210 N N . LEU B 1 97 ? -2.895 11.25 15.312 1 89.38 97 LEU B N 1
ATOM 2211 C CA . LEU B 1 97 ? -2.844 10.375 14.148 1 89.38 97 LEU B CA 1
ATOM 2212 C C . LEU B 1 97 ? -1.523 9.609 14.102 1 89.38 97 LEU B C 1
ATOM 2214 O O . LEU B 1 97 ? -0.467 10.172 14.398 1 89.38 97 LEU B O 1
ATOM 2218 N N . THR B 1 98 ? -1.576 8.367 13.789 1 94.25 98 THR B N 1
ATOM 2219 C CA . THR B 1 98 ? -0.372 7.598 13.508 1 94.25 98 THR B CA 1
ATOM 2220 C C . THR B 1 98 ? -0.521 6.824 12.195 1 94.25 98 THR B C 1
ATOM 2222 O O . THR B 1 98 ? -1.636 6.496 11.789 1 94.25 98 THR B O 1
ATOM 2225 N N . ARG B 1 99 ? 0.594 6.59 11.586 1 96.12 99 ARG B N 1
ATOM 2226 C CA . ARG B 1 99 ? 0.625 5.93 10.289 1 96.12 99 ARG B CA 1
ATOM 2227 C C . ARG B 1 99 ? 1.266 4.547 10.391 1 96.12 99 ARG B C 1
ATOM 2229 O O . ARG B 1 99 ? 2.18 4.34 11.195 1 96.12 99 ARG B O 1
ATOM 2236 N N . HIS B 1 100 ? 0.785 3.641 9.633 1 97.44 100 HIS B N 1
ATOM 2237 C CA . HIS B 1 100 ? 1.478 2.422 9.227 1 97.44 100 HIS B CA 1
ATOM 2238 C C . HIS B 1 100 ? 1.875 2.477 7.758 1 97.44 100 HIS B C 1
ATOM 2240 O O . HIS B 1 100 ? 1.016 2.404 6.875 1 97.44 100 HIS B O 1
ATOM 2246 N N . THR B 1 101 ? 3.135 2.631 7.566 1 98.31 101 THR B N 1
ATOM 2247 C CA . THR B 1 101 ? 3.664 2.82 6.223 1 98.31 101 THR B CA 1
ATOM 2248 C C . THR B 1 101 ? 4.391 1.564 5.746 1 98.31 101 THR B C 1
ATOM 2250 O O . THR B 1 101 ? 5.137 0.945 6.508 1 98.31 101 THR B O 1
ATOM 2253 N N . THR B 1 102 ? 4.125 1.125 4.586 1 98.62 102 THR B N 1
ATOM 2254 C CA . THR B 1 102 ? 4.863 0.057 3.922 1 98.62 102 THR B CA 1
ATOM 2255 C C . THR B 1 102 ? 5.395 0.524 2.57 1 98.62 102 THR B C 1
ATOM 2257 O O . THR B 1 102 ? 4.621 0.931 1.7 1 98.62 102 THR B O 1
ATOM 2260 N N . ILE B 1 103 ? 6.664 0.414 2.377 1 98.69 103 ILE B N 1
ATOM 2261 C CA . ILE B 1 103 ? 7.273 0.806 1.112 1 98.69 103 ILE B CA 1
ATOM 2262 C C . ILE B 1 103 ? 7.117 -0.32 0.093 1 98.69 103 ILE B C 1
ATOM 2264 O O . ILE B 1 103 ? 7.559 -1.446 0.331 1 98.69 103 ILE B O 1
ATOM 2268 N N . TYR B 1 104 ? 6.469 -0.003 -1 1 98.38 104 TYR B N 1
ATOM 2269 C CA . TYR B 1 104 ? 6.262 -0.986 -2.057 1 98.38 104 TYR B CA 1
ATOM 2270 C C . TYR B 1 104 ? 7.434 -0.997 -3.029 1 98.38 104 TYR B C 1
ATOM 2272 O O . TYR B 1 104 ? 8.125 -2.008 -3.164 1 98.38 104 TYR B O 1
ATOM 2280 N N . THR B 1 105 ? 7.703 0.205 -3.637 1 97.88 105 THR B N 1
ATOM 2281 C CA . THR B 1 105 ? 8.75 0.245 -4.652 1 97.88 105 THR B CA 1
ATOM 2282 C C . THR B 1 105 ? 9.672 1.438 -4.43 1 97.88 105 THR B C 1
ATOM 2284 O O . THR B 1 105 ? 9.242 2.486 -3.945 1 97.88 105 THR B O 1
ATOM 2287 N N . VAL B 1 106 ? 10.898 1.228 -4.691 1 98 106 VAL B N 1
ATOM 2288 C CA . VAL B 1 106 ? 11.922 2.258 -4.836 1 98 106 VAL B CA 1
ATOM 2289 C C . VAL B 1 106 ? 12.641 2.084 -6.172 1 98 106 VAL B C 1
ATOM 2291 O O . VAL B 1 106 ? 13.281 1.059 -6.41 1 98 106 VAL B O 1
ATOM 2294 N N . ASP B 1 107 ? 12.469 3.053 -7.027 1 97.25 107 ASP B N 1
ATOM 2295 C CA . ASP B 1 107 ? 13.102 3.029 -8.344 1 97.25 107 ASP B CA 1
ATOM 2296 C C . ASP B 1 107 ? 14.195 4.09 -8.438 1 97.25 107 ASP B C 1
ATOM 2298 O O . ASP B 1 107 ? 13.906 5.281 -8.57 1 97.25 107 ASP B O 1
ATOM 2302 N N . VAL B 1 108 ? 15.438 3.666 -8.414 1 96.56 108 VAL B N 1
ATOM 2303 C CA . VAL B 1 108 ? 16.578 4.57 -8.516 1 96.56 108 VAL B CA 1
ATOM 2304 C C . VAL B 1 108 ? 16.953 4.762 -9.984 1 96.56 108 VAL B C 1
ATOM 2306 O O . VAL B 1 108 ? 17.109 3.789 -10.727 1 96.56 108 VAL B O 1
ATOM 2309 N N . ALA B 1 109 ? 17.078 6.035 -10.336 1 95.19 109 ALA B N 1
ATOM 2310 C CA . ALA B 1 109 ? 17.438 6.336 -11.711 1 95.19 109 ALA B CA 1
ATOM 2311 C C . ALA B 1 109 ? 18.859 5.848 -12.016 1 95.19 109 ALA B C 1
ATOM 2313 O O . ALA B 1 109 ? 19.656 5.625 -11.102 1 95.19 109 ALA B O 1
ATOM 2314 N N . ASP B 1 110 ? 19.188 5.773 -13.297 1 86.31 110 ASP B N 1
ATOM 2315 C CA . ASP B 1 110 ? 20.438 5.18 -13.758 1 86.31 110 ASP B CA 1
ATOM 2316 C C . ASP B 1 110 ? 21.641 6 -13.289 1 86.31 110 ASP B C 1
ATOM 2318 O O . ASP B 1 110 ? 22.703 5.445 -13.008 1 86.31 110 ASP B O 1
ATOM 2322 N N . GLU B 1 111 ? 21.359 7.297 -13.203 1 85.38 111 GLU B N 1
ATOM 2323 C CA . GLU B 1 111 ? 22.453 8.164 -12.789 1 85.38 111 GLU B CA 1
ATOM 2324 C C . GLU B 1 111 ? 22.641 8.133 -11.273 1 85.38 111 GLU B C 1
ATOM 2326 O O . GLU B 1 111 ? 23.672 8.57 -10.758 1 85.38 111 GLU B O 1
ATOM 2331 N N . GLY B 1 112 ? 21.641 7.566 -10.641 1 88.44 112 GLY B N 1
ATOM 2332 C CA . GLY B 1 112 ? 21.734 7.402 -9.195 1 88.44 112 GLY B CA 1
ATOM 2333 C C . GLY B 1 112 ? 21.438 8.68 -8.43 1 88.44 112 GLY B C 1
ATOM 2334 O O . GLY B 1 112 ? 21.484 8.703 -7.199 1 88.44 112 GLY B O 1
ATOM 2335 N N . ALA B 1 113 ? 21.094 9.672 -9.07 1 93.38 113 ALA B N 1
ATOM 2336 C CA . ALA B 1 113 ? 20.938 10.984 -8.445 1 93.38 113 ALA B CA 1
ATOM 2337 C C . ALA B 1 113 ? 19.484 11.242 -8.086 1 93.38 113 ALA B C 1
ATOM 2339 O O . ALA B 1 113 ? 19.172 12.156 -7.309 1 93.38 113 ALA B O 1
ATOM 2340 N N . THR B 1 114 ? 18.562 10.523 -8.68 1 97.5 114 THR B N 1
ATOM 2341 C CA . THR B 1 114 ? 17.156 10.688 -8.398 1 97.5 114 THR B CA 1
ATOM 2342 C C . THR B 1 114 ? 16.484 9.328 -8.18 1 97.5 114 THR B C 1
ATOM 2344 O O . THR B 1 114 ? 17.047 8.289 -8.531 1 97.5 114 THR B O 1
ATOM 2347 N N . ALA B 1 115 ? 15.352 9.344 -7.484 1 98.38 115 ALA B N 1
ATOM 2348 C CA . ALA B 1 115 ? 14.586 8.125 -7.246 1 98.38 115 ALA B CA 1
ATOM 2349 C C . ALA B 1 115 ? 13.102 8.43 -7.09 1 98.38 115 ALA B C 1
ATOM 2351 O O . ALA B 1 115 ? 12.719 9.57 -6.832 1 98.38 115 ALA B O 1
ATOM 2352 N N . LYS B 1 116 ? 12.297 7.434 -7.312 1 98.75 116 LYS B N 1
ATOM 2353 C CA . LYS B 1 116 ? 10.859 7.441 -7.035 1 98.75 116 LYS B CA 1
ATOM 2354 C C . LYS B 1 116 ? 10.484 6.332 -6.059 1 98.75 116 LYS B C 1
ATOM 2356 O O . LYS B 1 116 ? 11.102 5.266 -6.055 1 98.75 116 LYS B O 1
ATOM 2361 N N . GLY B 1 117 ? 9.578 6.605 -5.238 1 98.56 117 GLY B N 1
ATOM 2362 C CA . GLY B 1 117 ? 9.07 5.621 -4.301 1 98.56 117 GLY B CA 1
ATOM 2363 C C . GLY B 1 117 ? 7.555 5.598 -4.223 1 98.56 117 GLY B C 1
ATOM 2364 O O . GLY B 1 117 ? 6.906 6.645 -4.293 1 98.56 117 GLY B O 1
ATOM 2365 N N . VAL B 1 118 ? 7.004 4.41 -4.125 1 98.81 118 VAL B N 1
ATOM 2366 C CA . VAL B 1 118 ? 5.59 4.227 -3.822 1 98.81 118 VAL B CA 1
ATOM 2367 C C . VAL B 1 118 ? 5.438 3.498 -2.488 1 98.81 118 VAL B C 1
ATOM 2369 O O . VAL B 1 118 ? 6.043 2.447 -2.273 1 98.81 118 VAL B O 1
ATOM 2372 N N . SER B 1 119 ? 4.75 4.094 -1.604 1 98.81 119 SER B N 1
ATOM 2373 C CA . SER B 1 119 ? 4.469 3.496 -0.302 1 98.81 119 SER B CA 1
ATOM 2374 C C . SER B 1 119 ? 2.975 3.512 0.001 1 98.81 119 SER B C 1
ATOM 2376 O O . SER B 1 119 ? 2.277 4.469 -0.337 1 98.81 119 SER B O 1
ATOM 2378 N N . ALA B 1 120 ? 2.502 2.438 0.626 1 98.69 120 ALA B N 1
ATOM 2379 C CA . ALA B 1 120 ? 1.139 2.42 1.152 1 98.69 120 ALA B CA 1
ATOM 2380 C C . ALA B 1 120 ? 1.104 2.883 2.605 1 98.69 120 ALA B C 1
ATOM 2382 O O . ALA B 1 120 ? 2.035 2.615 3.371 1 98.69 120 ALA B O 1
ATOM 2383 N N . PHE B 1 121 ? -0.003 3.57 2.928 1 98.44 121 PHE B N 1
ATOM 2384 C CA . PHE B 1 121 ? -0.151 3.959 4.324 1 98.44 121 PHE B CA 1
ATOM 2385 C C . PHE B 1 121 ? -1.573 3.705 4.809 1 98.44 121 PHE B C 1
ATOM 2387 O O . PHE B 1 121 ? -2.514 3.695 4.012 1 98.44 121 PHE B O 1
ATOM 2394 N N . ILE B 1 122 ? -1.681 3.426 6.09 1 97.56 122 ILE B N 1
ATOM 2395 C CA . ILE B 1 122 ? -2.898 3.459 6.895 1 97.56 122 ILE B CA 1
ATOM 2396 C C . ILE B 1 122 ? -2.752 4.488 8.016 1 97.56 122 ILE B C 1
ATOM 2398 O O . ILE B 1 122 ? -1.753 4.492 8.734 1 97.56 122 ILE B O 1
ATOM 2402 N N . VAL B 1 123 ? -3.68 5.367 8.117 1 95.25 123 VAL B N 1
ATOM 2403 C CA . VAL B 1 123 ? -3.666 6.324 9.211 1 95.25 123 VAL B CA 1
ATOM 2404 C C . VAL B 1 123 ? -4.746 5.961 10.234 1 95.25 123 VAL B C 1
ATOM 2406 O O . VAL B 1 123 ? -5.914 5.797 9.875 1 95.25 123 VAL B O 1
ATOM 2409 N N . PHE B 1 124 ? -4.301 5.879 11.422 1 93.56 124 PHE B N 1
ATOM 2410 C CA . PHE B 1 124 ? -5.223 5.656 12.531 1 93.56 124 PHE B CA 1
ATOM 2411 C C . PHE B 1 124 ? -5.383 6.922 13.359 1 93.56 124 PHE B C 1
ATOM 2413 O O . PHE B 1 124 ? -4.414 7.641 13.602 1 93.56 124 PHE B O 1
ATOM 2420 N N . GLN B 1 125 ? -6.59 7.133 13.742 1 89.88 125 GLN B N 1
ATOM 2421 C CA . GLN B 1 125 ? -6.922 8.188 14.688 1 89.88 125 GLN B CA 1
ATOM 2422 C C . GLN B 1 125 ? -7.188 7.617 16.078 1 89.88 125 GLN B C 1
ATOM 2424 O O . GLN B 1 125 ? -7.922 6.637 16.219 1 89.88 125 GLN B O 1
ATOM 2429 N N . HIS B 1 126 ? -6.539 8.219 17.078 1 88.94 126 HIS B N 1
ATOM 2430 C CA . HIS B 1 126 ? -6.691 7.754 18.453 1 88.94 126 HIS B CA 1
ATOM 2431 C C . HIS B 1 126 ? -7.578 8.695 19.266 1 88.94 126 HIS B C 1
ATOM 2433 O O . HIS B 1 126 ? -7.219 9.852 19.484 1 88.94 126 HIS B O 1
ATOM 2439 N N . LEU B 1 127 ? -8.766 8.109 19.625 1 83.12 127 LEU B N 1
ATOM 2440 C CA . LEU B 1 127 ? -9.766 8.938 20.297 1 83.12 127 LEU B CA 1
ATOM 2441 C C . LEU B 1 127 ? -9.398 9.156 21.75 1 83.12 127 LEU B C 1
ATOM 2443 O O . LEU B 1 127 ? -9.117 8.195 22.484 1 83.12 127 LEU B O 1
ATOM 2447 N N . LEU B 1 128 ? -9.266 10.336 22.141 1 77.5 128 LEU B N 1
ATOM 2448 C CA . LEU B 1 128 ? -8.953 10.688 23.531 1 77.5 128 LEU B CA 1
ATOM 2449 C C . LEU B 1 128 ? -10.227 10.938 24.328 1 77.5 128 LEU B C 1
ATOM 2451 O O . LEU B 1 128 ? -11.297 11.156 23.75 1 77.5 128 LEU B O 1
ATOM 2455 N N . ASP B 1 129 ? -10.203 10.562 25.656 1 70.88 129 ASP B N 1
ATOM 2456 C CA . ASP B 1 129 ? -11.273 10.727 26.641 1 70.88 129 ASP B CA 1
ATOM 2457 C C . ASP B 1 129 ? -11.836 12.141 26.609 1 70.88 129 ASP B C 1
ATOM 2459 O O . ASP B 1 129 ? -13.023 12.352 26.875 1 70.88 129 ASP B O 1
ATOM 2463 N N . GLY B 1 130 ? -11.93 13.039 25.969 1 57.53 130 GLY B N 1
ATOM 2464 C CA . GLY B 1 130 ? -12.516 14.359 26.156 1 57.53 130 GLY B CA 1
ATOM 2465 C C . GLY B 1 130 ? -13.609 14.664 25.141 1 57.53 130 GLY B C 1
ATOM 2466 O O . GLY B 1 130 ? -14.562 15.383 25.453 1 57.53 130 GLY B O 1
ATOM 2467 N N . THR B 1 131 ? -13.289 14.586 23.844 1 52.91 131 THR B N 1
ATOM 2468 C CA . THR B 1 131 ? -14.172 15.273 22.922 1 52.91 131 THR B CA 1
ATOM 2469 C C . THR B 1 131 ? -15.508 14.555 22.797 1 52.91 131 THR B C 1
ATOM 2471 O O . THR B 1 131 ? -16.562 15.188 22.734 1 52.91 131 THR B O 1
ATOM 2474 N N . ASN B 1 132 ? -15.445 13.273 22.344 1 48.78 132 ASN B N 1
ATOM 2475 C CA . ASN B 1 132 ? -16.672 12.531 22.047 1 48.78 132 ASN B CA 1
ATOM 2476 C C . ASN B 1 132 ? -16.812 11.32 22.984 1 48.78 132 ASN B C 1
ATOM 2478 O O . ASN B 1 132 ? -16.422 10.211 22.625 1 48.78 132 ASN B O 1
ATOM 2482 N N . SER B 1 133 ? -17.422 11.531 24.062 1 59.03 133 SER B N 1
ATOM 2483 C CA . SER B 1 133 ? -18.016 10.617 25.031 1 59.03 133 SER B CA 1
ATOM 2484 C C . SER B 1 133 ? -16.984 9.625 25.562 1 59.03 133 SER B C 1
ATOM 2486 O O . SER B 1 133 ? -16.031 9.281 24.875 1 59.03 133 SER B O 1
ATOM 2488 N N . HIS B 1 134 ? -16.828 9.461 26.859 1 63.62 134 HIS B N 1
ATOM 2489 C CA . HIS B 1 134 ? -16.031 8.484 27.609 1 63.62 134 HIS B CA 1
ATOM 2490 C C . HIS B 1 134 ? -16.109 7.109 26.938 1 63.62 134 HIS B C 1
ATOM 2492 O O . HIS B 1 134 ? -15.211 6.281 27.109 1 63.62 134 HIS B O 1
ATOM 2498 N N . ILE B 1 135 ? -17.094 6.953 26.141 1 63.88 135 ILE B N 1
ATOM 2499 C CA . ILE B 1 135 ? -17.344 5.605 25.641 1 63.88 135 ILE B CA 1
ATOM 2500 C C . ILE B 1 135 ? -16.328 5.258 24.547 1 63.88 135 ILE B C 1
ATOM 2502 O O . ILE B 1 135 ? -15.805 4.141 24.516 1 63.88 135 ILE B O 1
ATOM 2506 N N . ASP B 1 136 ? -15.914 6.328 23.75 1 65.06 136 ASP B N 1
ATOM 2507 C CA . ASP B 1 136 ? -15.023 6.016 22.641 1 65.06 136 ASP B CA 1
ATOM 2508 C C . ASP B 1 136 ? -13.562 6.25 23.016 1 65.06 136 ASP B C 1
ATOM 2510 O O . ASP B 1 136 ? -12.664 5.984 22.219 1 65.06 136 ASP B O 1
ATOM 2514 N N . ALA B 1 137 ? -13.523 6.684 24.219 1 72.44 137 ALA B N 1
ATOM 2515 C CA . ALA B 1 137 ? -12.172 6.977 24.688 1 72.44 137 ALA B CA 1
ATOM 2516 C C . ALA B 1 137 ? -11.305 5.719 24.688 1 72.44 137 ALA B C 1
ATOM 2518 O O . ALA B 1 137 ? -11.766 4.648 25.094 1 72.44 137 ALA B O 1
ATOM 2519 N N . GLY B 1 138 ? -10.117 5.883 24.047 1 80.12 138 GLY B N 1
ATOM 2520 C CA . GLY B 1 138 ? -9.164 4.785 24.016 1 80.12 138 GLY B CA 1
ATOM 2521 C C . GLY B 1 138 ? -9.234 3.957 22.75 1 80.12 138 GLY B C 1
ATOM 2522 O O . GLY B 1 138 ? -8.43 3.041 22.562 1 80.12 138 GLY B O 1
ATOM 2523 N N . GLU B 1 139 ? -10.242 4.336 21.984 1 86.06 139 GLU B N 1
ATOM 2524 C CA . GLU B 1 139 ? -10.375 3.574 20.75 1 86.06 139 GLU B CA 1
ATOM 2525 C C . GLU B 1 139 ? -9.531 4.184 19.625 1 86.06 139 GLU B C 1
ATOM 2527 O O . GLU B 1 139 ? -9.281 5.391 19.625 1 86.06 139 GLU B O 1
ATOM 2532 N N . SER B 1 140 ? -9.008 3.383 18.844 1 89.56 140 SER B N 1
ATOM 2533 C CA . SER B 1 140 ? -8.414 3.803 17.578 1 89.56 140 SER B CA 1
ATOM 2534 C C . SER B 1 140 ? -9.336 3.479 16.406 1 89.56 140 SER B C 1
ATOM 2536 O O . SER B 1 140 ? -9.969 2.422 16.375 1 89.56 140 SER B O 1
ATOM 2538 N N . ARG B 1 141 ? -9.383 4.379 15.461 1 89.62 141 ARG B N 1
ATOM 2539 C CA . ARG B 1 141 ? -10.211 4.156 14.281 1 89.62 141 ARG B CA 1
ATOM 2540 C C . ARG B 1 141 ? -9.406 4.336 13 1 89.62 141 ARG B C 1
ATOM 2542 O O . ARG B 1 141 ? -8.445 5.109 12.969 1 89.62 141 ARG B O 1
ATOM 2549 N N . LEU B 1 142 ? -9.836 3.561 11.984 1 92.88 142 LEU B N 1
ATOM 2550 C CA . LEU B 1 142 ? -9.32 3.811 10.641 1 92.88 142 LEU B CA 1
ATOM 2551 C C . LEU B 1 142 ? -9.727 5.195 10.148 1 92.88 142 LEU B C 1
ATOM 2553 O O . LEU B 1 142 ? -10.914 5.527 10.133 1 92.88 142 LEU B O 1
ATOM 2557 N N . PHE B 1 143 ? -8.742 5.895 9.844 1 91.12 143 PHE B N 1
ATOM 2558 C CA . PHE B 1 143 ? -9.039 7.27 9.445 1 91.12 143 PHE B CA 1
ATOM 2559 C C . PHE B 1 143 ? -8.789 7.469 7.957 1 91.12 143 PHE B C 1
ATOM 2561 O O . PHE B 1 143 ? -9.711 7.785 7.203 1 91.12 143 PHE B O 1
ATOM 2568 N N . LEU B 1 144 ? -7.586 7.199 7.5 1 93.62 144 LEU B N 1
ATOM 2569 C CA . LEU B 1 144 ? -7.25 7.34 6.086 1 93.62 144 LEU B CA 1
ATOM 2570 C C . LEU B 1 144 ? -6.504 6.109 5.582 1 93.62 144 LEU B C 1
ATOM 2572 O O . LEU B 1 144 ? -5.738 5.492 6.328 1 93.62 144 LEU B O 1
ATOM 2576 N N . VAL B 1 145 ? -6.711 5.801 4.34 1 96.44 145 VAL B N 1
ATOM 2577 C CA . VAL B 1 145 ? -5.961 4.812 3.572 1 96.44 145 VAL B CA 1
ATOM 2578 C C . VAL B 1 145 ? -5.504 5.422 2.248 1 96.44 145 VAL B C 1
ATOM 2580 O O . VAL B 1 145 ? -6.258 6.156 1.604 1 96.44 145 VAL B O 1
ATOM 2583 N N . GLY B 1 146 ? -4.32 5.141 1.866 1 97.12 146 GLY B N 1
ATOM 2584 C CA . GLY B 1 146 ? -3.861 5.668 0.591 1 97.12 146 GLY B CA 1
ATOM 2585 C C . GLY B 1 146 ? -2.424 5.297 0.276 1 97.12 146 GLY B C 1
ATOM 2586 O O . GLY B 1 146 ? -1.903 4.309 0.795 1 97.12 146 GLY B O 1
ATOM 2587 N N . LYS B 1 147 ? -1.848 6.035 -0.663 1 98.5 147 LYS B N 1
ATOM 2588 C CA . LYS B 1 147 ? -0.469 5.816 -1.09 1 98.5 147 LYS B CA 1
ATOM 2589 C C . LYS B 1 147 ? 0.293 7.133 -1.186 1 98.5 147 LYS B C 1
ATOM 2591 O O . LYS B 1 147 ? -0.288 8.172 -1.513 1 98.5 147 LYS B O 1
ATOM 2596 N N . TYR B 1 148 ? 1.572 7.027 -0.891 1 98.75 148 TYR B N 1
ATOM 2597 C CA . TYR B 1 148 ? 2.518 8.094 -1.188 1 98.75 148 TYR B CA 1
ATOM 2598 C C . TYR B 1 148 ? 3.219 7.852 -2.518 1 98.75 148 TYR B C 1
ATOM 2600 O O . TYR B 1 148 ? 3.721 6.754 -2.77 1 98.75 148 TYR B O 1
ATOM 2608 N N . TYR B 1 149 ? 3.215 8.828 -3.285 1 98.81 149 TYR B N 1
ATOM 2609 C CA . TYR B 1 149 ? 4.078 8.891 -4.461 1 98.81 149 TYR B CA 1
ATOM 2610 C C . TYR B 1 149 ? 5.16 9.945 -4.285 1 98.81 149 TYR B C 1
ATOM 2612 O O . TYR B 1 149 ? 4.883 11.148 -4.348 1 98.81 149 TYR B O 1
ATOM 2620 N N . ASP B 1 150 ? 6.328 9.5 -4.109 1 98.88 150 ASP B N 1
ATOM 2621 C CA . ASP B 1 150 ? 7.426 10.383 -3.723 1 98.88 150 ASP B CA 1
ATOM 2622 C C . ASP B 1 150 ? 8.477 10.477 -4.828 1 98.88 150 ASP B C 1
ATOM 2624 O O . ASP B 1 150 ? 8.695 9.508 -5.559 1 98.88 150 ASP B O 1
ATOM 2628 N N . THR B 1 151 ? 9.102 11.594 -4.922 1 98.88 151 THR B N 1
ATOM 2629 C CA . THR B 1 151 ? 10.336 11.758 -5.68 1 98.88 151 THR B CA 1
ATOM 2630 C C . THR B 1 151 ? 11.461 12.273 -4.785 1 98.88 151 THR B C 1
ATOM 2632 O O . THR B 1 151 ? 11.203 12.961 -3.797 1 98.88 151 THR B O 1
ATOM 2635 N N . PHE B 1 152 ? 12.695 11.945 -5.207 1 98.75 152 PHE B N 1
ATOM 2636 C CA . PHE B 1 152 ? 13.852 12.258 -4.363 1 98.75 152 PHE B CA 1
ATOM 2637 C C . PHE B 1 152 ? 15.016 12.766 -5.207 1 98.75 152 PHE B C 1
ATOM 2639 O O . PHE B 1 152 ? 15.164 12.375 -6.363 1 98.75 152 PHE B O 1
ATOM 2646 N N . ARG B 1 153 ? 15.789 13.508 -4.609 1 98.25 153 ARG B N 1
ATOM 2647 C CA . ARG B 1 153 ? 17.172 13.711 -4.992 1 98.25 153 ARG B CA 1
ATOM 2648 C C . ARG B 1 153 ? 18.125 13.055 -3.986 1 98.25 153 ARG B C 1
ATOM 2650 O O . ARG B 1 153 ? 17.891 13.125 -2.777 1 98.25 153 ARG B O 1
ATOM 2657 N N . ILE B 1 154 ? 19.094 12.438 -4.508 1 96.75 154 ILE B N 1
ATOM 2658 C CA . ILE B 1 154 ? 20.062 11.758 -3.658 1 96.75 154 ILE B CA 1
ATOM 2659 C C . ILE B 1 154 ? 21.406 12.492 -3.721 1 96.75 154 ILE B C 1
ATOM 2661 O O . ILE B 1 154 ? 22 12.594 -4.789 1 96.75 154 ILE B O 1
ATOM 2665 N N . GLU B 1 155 ? 21.812 12.984 -2.598 1 92.38 155 GLU B N 1
ATOM 2666 C CA . GLU B 1 155 ? 23.047 13.75 -2.48 1 92.38 155 GLU B CA 1
ATOM 2667 C C . GLU B 1 155 ? 23.844 13.32 -1.251 1 92.38 155 GLU B C 1
ATOM 2669 O O . GLU B 1 155 ? 23.328 13.336 -0.133 1 92.38 155 GLU B O 1
ATOM 2674 N N . ASN B 1 156 ? 25.125 12.922 -1.523 1 91.06 156 ASN B N 1
ATOM 2675 C CA . ASN B 1 156 ? 26.016 12.555 -0.43 1 91.06 156 ASN B CA 1
ATOM 2676 C C . ASN B 1 156 ? 25.422 11.445 0.433 1 91.06 156 ASN B C 1
ATOM 2678 O O . ASN B 1 156 ? 25.422 11.539 1.662 1 91.06 156 ASN B O 1
ATOM 2682 N N . GLY B 1 157 ? 24.797 10.523 -0.19 1 91.31 157 GLY B N 1
ATOM 2683 C CA . GLY B 1 157 ? 24.281 9.352 0.501 1 91.31 157 GLY B CA 1
ATOM 2684 C C . GLY B 1 157 ? 22.953 9.609 1.198 1 91.31 157 GLY B C 1
ATOM 2685 O O . GLY B 1 157 ? 22.422 8.727 1.885 1 91.31 157 GLY B O 1
ATOM 2686 N N . GLN B 1 158 ? 22.453 10.812 1.024 1 95.31 158 GLN B N 1
ATOM 2687 C CA . GLN B 1 158 ? 21.172 11.164 1.65 1 95.31 158 GLN B CA 1
ATOM 2688 C C . GLN B 1 158 ? 20.094 11.383 0.603 1 95.31 158 GLN B C 1
ATOM 2690 O O . GLN B 1 158 ? 20.344 11.977 -0.448 1 95.31 158 GLN B O 1
ATOM 2695 N N . ALA B 1 159 ? 18.938 10.898 0.902 1 98.38 159 ALA B N 1
ATOM 2696 C CA . ALA B 1 159 ? 17.797 11.125 0.034 1 98.38 159 ALA B CA 1
ATOM 2697 C C . ALA B 1 159 ? 16.922 12.266 0.564 1 98.38 159 ALA B C 1
ATOM 2699 O O . ALA B 1 159 ? 16.516 12.25 1.728 1 98.38 159 ALA B O 1
ATOM 2700 N N . LEU B 1 160 ? 16.656 13.242 -0.264 1 98.69 160 LEU B N 1
ATOM 2701 C CA . LEU B 1 160 ? 15.766 14.359 0.065 1 98.69 160 LEU B CA 1
ATOM 2702 C C . LEU B 1 160 ? 14.492 14.305 -0.771 1 98.69 160 LEU B C 1
ATOM 2704 O O . LEU B 1 160 ? 14.547 14.133 -1.989 1 98.69 160 LEU B O 1
ATOM 2708 N N . PHE B 1 161 ? 13.352 14.453 -0.092 1 98.88 161 PHE B N 1
ATOM 2709 C CA . PHE B 1 161 ? 12.094 14.539 -0.826 1 98.88 161 PHE B CA 1
ATOM 2710 C C . PHE B 1 161 ? 12.078 15.773 -1.729 1 98.88 161 PHE B C 1
ATOM 2712 O O . PHE B 1 161 ? 12.344 16.891 -1.271 1 98.88 161 PHE B O 1
ATOM 2719 N N . THR B 1 162 ? 11.789 15.547 -3.002 1 98.81 162 THR B N 1
ATOM 2720 C CA . THR B 1 162 ? 11.539 16.688 -3.883 1 98.81 162 THR B CA 1
ATOM 2721 C C . THR B 1 162 ? 10.047 16.875 -4.102 1 98.81 162 THR B C 1
ATOM 2723 O O . THR B 1 162 ? 9.602 17.969 -4.438 1 98.81 162 THR B O 1
ATOM 2726 N N . SER B 1 163 ? 9.336 15.828 -3.979 1 98.88 163 SER B N 1
ATOM 2727 C CA . SER B 1 163 ? 7.883 15.938 -3.977 1 98.88 163 SER B CA 1
ATOM 2728 C C . SER B 1 163 ? 7.238 14.742 -3.279 1 98.88 163 SER B C 1
ATOM 2730 O O . SER B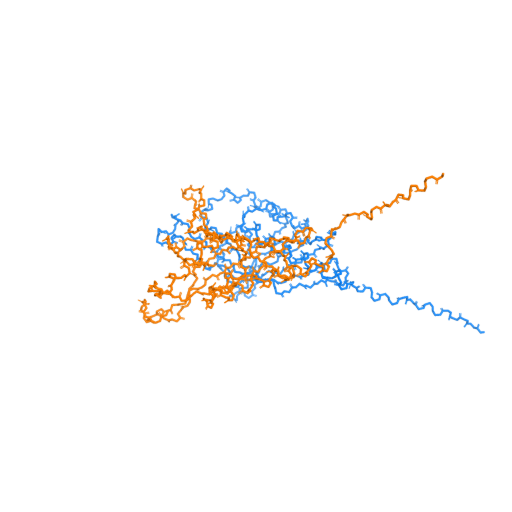 1 163 ? 7.82 13.656 -3.234 1 98.88 163 SER B O 1
ATOM 2732 N N . ARG B 1 164 ? 6.047 14.906 -2.74 1 98.75 164 ARG B N 1
ATOM 2733 C CA . ARG B 1 164 ? 5.137 13.859 -2.279 1 98.75 164 ARG B CA 1
ATOM 2734 C C . ARG B 1 164 ? 3.695 14.18 -2.666 1 98.75 164 ARG B C 1
ATOM 2736 O O . ARG B 1 164 ? 3.176 15.242 -2.318 1 98.75 164 ARG B O 1
ATOM 2743 N N . GLU B 1 165 ? 3.168 13.305 -3.365 1 98.31 165 GLU B N 1
ATOM 2744 C CA . GLU B 1 165 ? 1.719 13.281 -3.533 1 98.31 165 GLU B CA 1
ATOM 2745 C C . GLU B 1 165 ? 1.077 12.219 -2.641 1 98.31 165 GLU B C 1
ATOM 2747 O O . GLU B 1 165 ? 1.326 11.023 -2.809 1 98.31 165 GLU B O 1
ATOM 2752 N N . THR B 1 166 ? 0.342 12.695 -1.659 1 97.62 166 THR B N 1
ATOM 2753 C CA . THR B 1 166 ? -0.481 11.828 -0.824 1 97.62 166 THR B CA 1
ATOM 2754 C C . THR B 1 166 ? -1.837 11.578 -1.477 1 97.62 166 THR B C 1
ATOM 2756 O O . THR B 1 166 ? -2.695 12.461 -1.498 1 97.62 166 THR B O 1
ATOM 2759 N N . ARG B 1 167 ? -1.999 10.383 -1.986 1 96.81 167 ARG B N 1
ATOM 2760 C CA . ARG B 1 167 ? -3.26 10.055 -2.643 1 96.81 167 ARG B CA 1
ATOM 2761 C C . ARG B 1 167 ? -4.16 9.242 -1.716 1 96.81 167 ARG B C 1
ATOM 2763 O O . ARG B 1 167 ? -3.848 8.102 -1.377 1 96.81 167 ARG B O 1
ATOM 2770 N N . LEU B 1 168 ? -5.297 9.828 -1.371 1 94.56 168 LEU B N 1
ATOM 2771 C CA . LEU B 1 168 ? -6.238 9.203 -0.448 1 94.56 168 LEU B CA 1
ATOM 2772 C C . LEU B 1 168 ? -7.227 8.312 -1.197 1 94.56 168 LEU B C 1
ATOM 2774 O O . LEU B 1 168 ? -7.711 8.688 -2.27 1 94.56 168 LEU B O 1
ATOM 2778 N N . GLU B 1 169 ? -7.484 7.168 -0.646 1 92.56 169 GLU B N 1
ATOM 2779 C CA . GLU B 1 169 ? -8.508 6.273 -1.182 1 92.56 169 GLU B CA 1
ATOM 2780 C C . GLU B 1 169 ? -9.891 6.625 -0.633 1 92.56 169 GLU B C 1
ATOM 2782 O O . GLU B 1 169 ? -10.906 6.195 -1.182 1 92.56 169 GLU B O 1
ATOM 2787 N N . ASN B 1 170 ? -9.867 7.297 0.467 1 87.38 170 ASN B N 1
ATOM 2788 C CA . ASN B 1 170 ? -11.125 7.754 1.049 1 87.38 170 ASN B CA 1
ATOM 2789 C C . ASN B 1 170 ? -11.117 9.258 1.284 1 87.38 170 ASN B C 1
ATOM 2791 O O . ASN B 1 170 ? -10.094 9.914 1.114 1 87.38 170 ASN B O 1
ATOM 2795 N N . ARG B 1 171 ? -12.234 9.797 1.515 1 80.88 171 ARG B N 1
ATOM 2796 C CA . ARG B 1 171 ? -12.406 11.25 1.527 1 80.88 171 ARG B CA 1
ATOM 2797 C C . ARG B 1 171 ? -12.898 11.727 2.889 1 80.88 171 ARG B C 1
ATOM 2799 O O . ARG B 1 171 ? -13.898 12.453 2.975 1 80.88 171 ARG B O 1
ATOM 2806 N N . ARG B 1 172 ? -12.141 11.422 3.916 1 77.88 172 ARG B N 1
ATOM 2807 C CA . ARG B 1 172 ? -12.531 11.758 5.281 1 77.88 172 ARG B CA 1
ATOM 2808 C C . ARG B 1 172 ? -11.875 13.055 5.738 1 77.88 172 ARG B C 1
ATOM 2810 O O . ARG B 1 172 ? -12.172 13.562 6.82 1 77.88 172 ARG B O 1
ATOM 2817 N N . LEU B 1 173 ? -10.969 13.438 4.891 1 79.5 173 LEU B N 1
ATOM 2818 C CA . LEU B 1 173 ? -10.289 14.664 5.289 1 79.5 173 LEU B CA 1
ATOM 2819 C C . LEU B 1 173 ? -11.195 15.875 5.086 1 79.5 173 LEU B C 1
ATOM 2821 O O . LEU B 1 173 ? -11.898 15.969 4.082 1 79.5 173 LEU B O 1
ATOM 2825 N N . ASP B 1 174 ? -11.273 16.641 6.148 1 65.75 174 ASP B N 1
ATOM 2826 C CA . ASP B 1 174 ? -12.023 17.891 5.984 1 65.75 174 ASP B CA 1
ATOM 2827 C C . ASP B 1 174 ? -11.273 18.859 5.082 1 65.75 174 ASP B C 1
ATOM 2829 O O . ASP B 1 174 ? -10.047 18.969 5.145 1 65.75 174 ASP B O 1
ATOM 2833 N N . LYS B 1 175 ? -12.141 19.328 4.16 1 59.31 175 LYS B N 1
ATOM 2834 C CA . LYS B 1 175 ? -11.555 20.406 3.352 1 59.31 175 LYS B CA 1
ATOM 2835 C C . LYS B 1 175 ? -10.953 21.484 4.234 1 59.31 175 LYS B C 1
ATOM 2837 O O . LYS B 1 175 ? -11.586 21.922 5.203 1 59.31 175 LYS B O 1
ATOM 2842 N N . GLY B 1 176 ? -9.805 21.812 4.086 1 58.03 176 GLY B N 1
ATOM 2843 C CA . GLY B 1 176 ? -9.102 22.812 4.875 1 58.03 176 GLY B CA 1
ATOM 2844 C C . GLY B 1 176 ? -8.18 22.203 5.918 1 58.03 176 GLY B C 1
ATOM 2845 O O . GLY B 1 176 ? -7.641 22.922 6.766 1 58.03 176 GLY B O 1
ATOM 2846 N N . SER B 1 177 ? -8.281 20.828 5.891 1 63.16 177 SER B N 1
ATOM 2847 C CA . SER B 1 177 ? -7.293 20.234 6.781 1 63.16 177 SER B CA 1
ATOM 2848 C C . SER B 1 177 ? -5.891 20.734 6.469 1 63.16 177 SER B C 1
ATOM 2850 O O . SER B 1 177 ? -5.543 20.938 5.301 1 63.16 177 SER B O 1
ATOM 2852 N N . HIS B 1 178 ? -5.23 21.172 7.418 1 66.75 178 HIS B N 1
ATOM 2853 C CA . HIS B 1 178 ? -3.912 21.781 7.293 1 66.75 178 HIS B CA 1
ATOM 2854 C C . HIS B 1 178 ? -2.814 20.828 7.754 1 66.75 178 HIS B C 1
ATOM 2856 O O . HIS B 1 178 ? -1.665 21.234 7.93 1 66.75 178 HIS B O 1
ATOM 2862 N N . TRP B 1 179 ? -3.137 19.578 7.785 1 75.94 179 TRP B N 1
ATOM 2863 C CA . TRP B 1 179 ? -2.164 18.672 8.398 1 75.94 179 TRP B CA 1
ATOM 2864 C C . TRP B 1 179 ? -1.502 17.797 7.344 1 75.94 179 TRP B C 1
ATOM 2866 O O . TRP B 1 179 ? -2.184 17.172 6.523 1 75.94 179 TRP B O 1
ATOM 2876 N N . PRO B 1 180 ? -0.161 17.875 7.418 1 87.12 180 PRO B N 1
ATOM 2877 C CA . PRO B 1 180 ? 0.521 16.875 6.578 1 87.12 180 PRO B CA 1
ATOM 2878 C C . PRO B 1 180 ? 0.203 15.445 6.984 1 87.12 180 PRO B C 1
ATOM 2880 O O . PRO B 1 180 ? 0.082 15.148 8.18 1 87.12 180 PRO B O 1
ATOM 2883 N N . ILE B 1 181 ? -0.141 14.719 6.039 1 91.25 181 ILE B N 1
ATOM 2884 C CA . ILE B 1 181 ? -0.465 13.312 6.254 1 91.25 181 ILE B CA 1
ATOM 2885 C C . ILE B 1 181 ? 0.738 12.445 5.895 1 91.25 181 ILE B C 1
ATOM 2887 O O . ILE B 1 181 ? 1.416 12.695 4.895 1 91.25 181 ILE B O 1
#

InterPro domains:
  IPR032710 NTF2-like domain superfamily [SSF54427] (26-181)
  IPR037401 SnoaL-like domain [PF13577] (24-164)

Nearest PDB structures (foldseek):
  3eby-assembly1_A  TM=8.816E-01  e=1.038E-11  Novosphingobium aromaticivorans DSM 12444
  3ejv-assembly1_A  TM=7.343E-01  e=2.235E-08  Novosphingobium aromaticivorans DSM 12444
  8t6n-assembly1_F  TM=6.929E-01  e=1.547E-08  synthetic construct
  3cnx-assembly1_B  TM=6.813E-01  e=1.173E-05  Streptomyces avermitilis
  3cnx-assembly2_C-2  TM=6.520E-01  e=3.883E-06  Streptomyces avermitilis

Sequence (362 aa):
MDIQTEMTAPPLSGGLDPAQARDAADAVRNAIYRATILLDSQKWDEWLALCADNFVYDIKAWSPEINYDMTYLHGSRKDLEALIRLLPKHNTDHSPLTRHTTIYTVDVADEGATAKGVSAFIVFQHLLDGTNSHIDAGESRLFLVGKYYDTFRIENGQALFTSRETRLENRRLDKGSHWPIMDIQTEMTAPPLSGGLDPAQARDAADAVRNAIYRATILLDSQKWDEWLALCADNFVYDIKAWSPEINYDMTYLHGSRKDLEALIRLLPKHNTDHSPLTRHTTIYTVDVADEGATAKGVSAFIVFQHLLDGTNSHIDAGESRLFLVGKYYDTFRIENGQALFTSRETRLENRRLDKGSHWPI

Solvent-accessible surface area (backbone atoms only — not comparable to full-atom values): 19901 Å² total; per-residue (Å²): 137,82,81,74,76,77,74,71,68,71,83,72,82,69,59,52,52,69,68,56,46,50,50,49,46,49,25,43,51,42,41,54,35,49,41,50,54,26,56,48,66,66,36,59,69,67,39,51,66,42,36,36,83,79,15,36,41,35,32,34,30,76,32,79,92,78,69,42,73,41,72,72,40,77,36,42,42,66,52,46,53,58,44,59,72,47,49,83,73,45,85,64,84,58,51,55,52,40,70,49,67,43,82,75,47,72,50,68,40,58,83,50,43,36,34,37,37,36,29,40,38,39,32,34,34,26,37,49,73,70,75,82,41,75,82,48,35,25,38,63,40,89,58,47,40,35,36,39,45,34,34,33,40,44,56,96,79,39,37,24,33,39,30,39,39,37,39,33,76,56,84,70,71,56,90,78,60,77,67,90,127,137,84,81,74,74,76,75,72,68,72,82,74,85,64,63,53,51,68,68,56,48,48,50,50,44,49,25,43,52,48,42,54,53,49,41,52,54,26,57,49,67,66,37,59,68,67,38,50,67,44,38,37,84,77,15,37,41,36,34,33,30,77,31,81,90,74,71,41,72,44,72,54,39,76,37,42,43,66,51,46,54,56,44,57,71,46,50,82,73,42,83,64,85,58,49,55,53,41,71,50,74,38,80,50,48,72,50,66,40,56,84,52,42,35,34,36,36,37,28,38,39,38,30,34,32,37,37,51,60,73,84,66,51,70,80,47,32,76,38,70,41,84,58,46,42,33,37,38,44,35,34,32,39,44,54,96,80,38,39,26,34,41,31,37,39,39,39,33,66,36,62,65,71,56,85,70,54,76,68,90,126

Secondary structure (DSSP, 8-state):
-----------------HHHHHHHHHHHHHHHHHHHHHHHTT-HHHHHTTEEEEEEEEEEEEETTTTEEEEEEEEEHHHHHHHHHHTTTS------EEEEEEEEEEEE-TTSSEEEEEEEEEEEEEPPTTTS-TTTTT-EEEEEEEEEEEEEEEETTEEEEEEEEEEESS--SPTT-----/-----------------HHHHHHHHHHHHHHHHHHHHHHHTT-HHHHHTTEEEEEEEEEEEEETTTTEEEEEEEEEHHHHHHHHHHTTTS------EEEEEEEEEEEE-TTSSEEEEEEEEEEEEE--TTTSHHHHTT-EEEEEEEEEEEEEEEETTEEEEEEEEEEESS--SPTT-----

pLDDT: mean 84.92, std 18.23, range [28.78, 98.88]

Foldseek 3Di:
DPPPVPPPPPPVVQFDDPVLLVLLQVQVVVLVVVLQVCQLVLVQVVNLVLADQQEWEWEWEQDPVVRDIDTLDIDGSVRLVVLSVCVVVPPCPFFRKHKDKAWDDWAADRVRFKIKTKMKIWIKGANDPPDPDPVCHGDIDTQWTFMWIWMWGADPSHTGTRYIYTYTHDDRDDRPPSGDD/DPPPVPPPPPPPPPFDDPVLLVLLQVQVVVLVVVLQVCQLVLVQVVNLVLADQQEWEWEWEQDPVVRDIDTLDIDGSVRLVVLSVCVVVPPCLFFRKHKDKDWDDWAADRVRFKIKTKIWMWIKGANDCPDPHVVCHGPIDTQWTFMWIWMWGADPSHTGTRYIYTYTHDDRDDRVPSGDD